Protein AF-A0A7S0RYS1-F1 (afdb_monomer_lite)

Secondary structure (DSSP, 8-state):
-HHHHHHHHHHHHHHHHHHHHHHHHHHHHHHHHHHHHHHHHHS-S-S---HHHHHHHHHHHHHHHT--S----HHHHHHHHHHHHHHHHHHHHHHHHHHHHHHHHHHHHHHHHHHHHHHHHHHHHHHHHHHHHHHHHHHHHHHHHHHHHHHHHHHHHHHHHHHHHHHHHHHHHHHHHHHHHHHHHHHHHHHHHHHHHHHHHHTTPPPPPPPPPP----------------------------

Radius of gyration: 64.55 Å; chains: 1; bounding box: 120×59×173 Å

Foldseek 3Di:
DVVVLVVLVVVLVVLVVLLVLLVVLLVVLVVLVVVLVVVVVPDPDDDDSPVVSLVVSLVSLCVSVVNPDDDDDSVRSVVSSVVSVVVSVVSVVVSVVSVVVSVVVVVVVVVVVVVVVVVVVVVVVVVVVVVVVVVVVVVVVVVVVVVVVVVVVVVVVVVVVVVVVVVVVVVVVVVVVVVVVVVVVVVVVVVVVVVVVVVCVVVVHDDDDDDDDDDDDPPPPDDDPPPPDDDDDDDDDDDDDD

Structure (mmCIF, N/CA/C/O backbone):
data_AF-A0A7S0RYS1-F1
#
_entry.id   AF-A0A7S0RYS1-F1
#
loop_
_atom_site.group_PDB
_atom_site.id
_atom_site.type_symbol
_atom_site.label_atom_id
_atom_site.label_alt_id
_atom_site.label_comp_id
_atom_site.label_asym_id
_atom_site.label_entity_id
_atom_site.label_seq_id
_atom_site.pdbx_PDB_ins_code
_atom_site.Cartn_x
_atom_site.Cartn_y
_atom_site.Cartn_z
_atom_site.occupancy
_atom_site.B_iso_or_equiv
_atom_site.auth_seq_id
_atom_site.auth_comp_id
_atom_site.auth_asym_id
_atom_site.auth_atom_id
_atom_site.pdbx_PDB_model_num
ATOM 1 N N . GLN A 1 1 ? 11.026 9.657 -26.118 1.00 56.97 1 GLN A N 1
ATOM 2 C CA . GLN A 1 1 ? 12.371 9.100 -26.409 1.00 56.97 1 GLN A CA 1
ATOM 3 C C . GLN A 1 1 ? 12.357 8.122 -27.588 1.00 56.97 1 GLN A C 1
ATOM 5 O O . GLN A 1 1 ? 13.217 8.260 -28.447 1.00 56.97 1 GLN A O 1
ATOM 10 N N . ASN A 1 2 ? 11.334 7.269 -27.737 1.00 59.31 2 ASN A N 1
ATOM 11 C CA . ASN A 1 2 ? 11.162 6.383 -28.907 1.00 59.31 2 ASN A CA 1
ATOM 12 C C . ASN A 1 2 ? 11.226 7.070 -30.289 1.00 59.31 2 ASN A C 1
ATOM 14 O O . ASN A 1 2 ? 11.808 6.519 -31.217 1.00 59.31 2 ASN A O 1
ATOM 18 N N . ALA A 1 3 ? 10.712 8.298 -30.428 1.00 69.69 3 ALA A N 1
ATOM 19 C CA . ALA A 1 3 ? 10.795 9.043 -31.691 1.00 69.69 3 ALA A CA 1
ATOM 20 C C . ALA A 1 3 ? 12.239 9.410 -32.097 1.00 69.69 3 ALA A C 1
ATOM 22 O O . ALA A 1 3 ? 12.566 9.411 -33.279 1.00 69.69 3 ALA A O 1
ATOM 23 N N . LYS A 1 4 ? 13.126 9.674 -31.123 1.00 69.44 4 LYS A N 1
ATOM 24 C CA . LYS A 1 4 ? 14.536 10.006 -31.391 1.00 69.44 4 LYS A CA 1
ATOM 25 C C . LYS A 1 4 ? 15.327 8.774 -31.832 1.00 69.44 4 LYS A C 1
ATOM 27 O O . LYS A 1 4 ? 16.127 8.868 -32.752 1.00 69.44 4 LYS A O 1
ATOM 32 N N . ILE A 1 5 ? 15.065 7.622 -31.215 1.00 69.06 5 ILE A N 1
ATOM 33 C CA . ILE A 1 5 ? 15.694 6.345 -31.586 1.00 69.06 5 ILE A CA 1
ATOM 34 C C . ILE A 1 5 ? 15.239 5.920 -32.985 1.00 69.06 5 ILE A C 1
ATOM 36 O O . ILE A 1 5 ? 16.069 5.556 -33.812 1.00 69.06 5 ILE A O 1
ATOM 40 N N . ARG A 1 6 ? 13.942 6.057 -33.290 1.00 75.25 6 ARG A N 1
ATOM 41 C CA . ARG A 1 6 ? 13.407 5.789 -34.631 1.00 75.25 6 ARG A CA 1
ATOM 42 C C . ARG A 1 6 ? 14.053 6.684 -35.696 1.00 75.25 6 ARG A C 1
ATOM 44 O O . ARG A 1 6 ? 14.548 6.160 -36.686 1.00 75.25 6 ARG A O 1
ATOM 51 N N . GLY A 1 7 ? 14.165 7.990 -35.444 1.00 75.44 7 GLY A N 1
ATOM 52 C CA . GLY A 1 7 ? 14.842 8.911 -36.366 1.00 75.44 7 GLY A CA 1
ATOM 53 C C . GLY A 1 7 ? 16.331 8.597 -36.575 1.00 75.44 7 GLY A C 1
ATOM 54 O O . GLY A 1 7 ? 16.841 8.713 -37.687 1.00 75.44 7 GLY A O 1
ATOM 55 N N . LEU A 1 8 ? 17.040 8.135 -35.538 1.00 70.44 8 LEU A N 1
ATOM 56 C CA . LEU A 1 8 ? 18.435 7.693 -35.667 1.00 70.44 8 LEU A CA 1
ATOM 57 C C . LEU A 1 8 ? 18.568 6.396 -36.481 1.00 70.44 8 LEU A C 1
ATOM 59 O O . LEU A 1 8 ? 19.526 6.252 -37.241 1.00 70.44 8 LEU A O 1
ATOM 63 N N . LEU A 1 9 ? 17.613 5.469 -36.365 1.00 74.06 9 LEU A N 1
ATOM 64 C CA . LEU A 1 9 ? 17.575 4.238 -37.164 1.00 74.06 9 LEU A CA 1
ATOM 65 C C . LEU A 1 9 ? 17.258 4.516 -38.641 1.00 74.06 9 LEU A C 1
ATOM 67 O O . LEU A 1 9 ? 17.885 3.922 -39.517 1.00 74.06 9 LEU A O 1
ATOM 71 N N . GLU A 1 10 ? 16.349 5.447 -38.922 1.00 78.19 10 GLU A N 1
ATOM 72 C CA . GLU A 1 10 ? 16.032 5.897 -40.284 1.00 78.19 10 GLU A CA 1
ATOM 73 C C . GLU A 1 10 ? 17.236 6.593 -40.933 1.00 78.19 10 GLU A C 1
ATOM 75 O O . GLU A 1 10 ? 17.638 6.233 -42.041 1.00 78.19 10 GLU A O 1
ATOM 80 N N . MET A 1 11 ? 17.907 7.502 -40.213 1.00 72.12 11 MET A N 1
ATOM 81 C CA . MET A 1 11 ? 19.152 8.112 -40.698 1.00 72.12 11 MET A CA 1
ATOM 82 C C . MET A 1 11 ? 20.268 7.084 -40.905 1.00 72.12 11 MET A C 1
ATOM 84 O O . MET A 1 11 ? 21.045 7.205 -41.850 1.00 72.12 11 MET A O 1
ATOM 88 N N . ARG A 1 12 ? 20.354 6.048 -40.063 1.00 70.75 12 ARG A N 1
ATOM 89 C CA . ARG A 1 12 ? 21.313 4.946 -40.238 1.00 70.75 12 ARG A CA 1
ATOM 90 C C . ARG A 1 12 ? 21.049 4.173 -41.528 1.00 70.75 12 ARG A C 1
ATOM 92 O O . ARG A 1 12 ? 22.009 3.822 -42.213 1.00 70.75 12 ARG A O 1
ATOM 99 N N . HIS A 1 13 ? 19.785 3.893 -41.842 1.00 74.06 13 HIS A N 1
ATOM 100 C CA . HIS A 1 13 ? 19.407 3.198 -43.071 1.00 74.06 13 HIS A CA 1
ATOM 101 C C . HIS A 1 13 ? 19.775 4.027 -44.301 1.00 74.06 13 HIS A C 1
ATOM 103 O O . HIS A 1 13 ? 20.540 3.559 -45.140 1.00 74.06 13 HIS A O 1
ATOM 109 N N . ALA A 1 14 ? 19.352 5.293 -44.328 1.00 72.44 14 ALA A N 1
ATOM 110 C CA . ALA A 1 14 ? 19.650 6.215 -45.420 1.00 72.44 14 ALA A CA 1
ATOM 111 C C . ALA A 1 14 ? 21.164 6.414 -45.614 1.00 72.44 14 ALA A C 1
ATOM 113 O O . ALA A 1 14 ? 21.669 6.403 -46.734 1.00 72.44 14 ALA A O 1
ATOM 114 N N . CYS A 1 15 ? 21.921 6.533 -44.519 1.00 66.88 15 CYS A N 1
ATOM 115 C CA . CYS A 1 15 ? 23.374 6.675 -44.578 1.00 66.88 15 CYS A CA 1
ATOM 116 C C . CYS A 1 15 ? 24.054 5.386 -45.070 1.00 66.88 15 CYS A C 1
ATOM 118 O O . CYS A 1 15 ? 25.022 5.455 -45.826 1.00 66.88 15 CYS A O 1
ATOM 120 N N . ARG A 1 16 ? 23.546 4.197 -44.711 1.00 71.94 16 ARG A N 1
ATOM 121 C CA . ARG A 1 16 ? 24.051 2.913 -45.228 1.00 71.94 16 ARG A CA 1
ATOM 122 C C . ARG A 1 16 ? 23.824 2.799 -46.733 1.00 71.94 16 ARG A C 1
ATOM 124 O O . ARG A 1 16 ? 24.786 2.540 -47.446 1.00 71.94 16 ARG A O 1
ATOM 131 N N . GLU A 1 17 ? 22.609 3.060 -47.201 1.00 73.88 17 GLU A N 1
ATOM 132 C CA . GLU A 1 17 ? 22.278 3.031 -48.630 1.00 73.88 17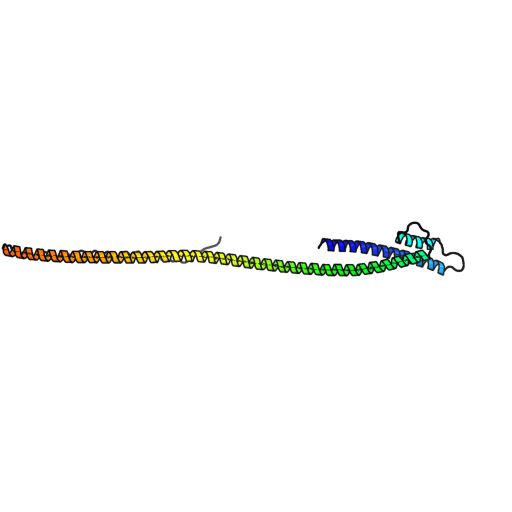 GLU A CA 1
ATOM 133 C C . GLU A 1 17 ? 23.137 4.017 -49.427 1.00 73.88 17 GLU A C 1
ATOM 135 O O . GLU A 1 17 ? 23.721 3.644 -50.443 1.00 73.88 17 GLU A O 1
ATOM 140 N N . ALA A 1 18 ? 23.307 5.244 -48.924 1.00 66.50 18 ALA A N 1
ATOM 141 C CA . ALA A 1 18 ? 24.153 6.250 -49.559 1.00 66.50 18 ALA A CA 1
ATOM 142 C C . ALA A 1 18 ? 25.637 5.842 -49.591 1.00 66.50 18 ALA A C 1
ATOM 144 O O . ALA A 1 18 ? 26.309 6.037 -50.603 1.00 66.50 18 ALA A O 1
ATOM 145 N N . THR A 1 19 ? 26.157 5.250 -48.509 1.00 66.94 19 THR A N 1
ATOM 146 C CA . THR A 1 19 ? 27.568 4.832 -48.437 1.00 66.94 19 THR A CA 1
ATOM 147 C C . THR A 1 19 ? 27.841 3.630 -49.341 1.00 66.94 19 THR A C 1
ATOM 149 O O . THR A 1 19 ? 28.861 3.608 -50.029 1.00 66.94 19 THR A O 1
ATOM 152 N N . ASP A 1 20 ? 26.936 2.649 -49.375 1.00 71.62 20 ASP A N 1
ATOM 153 C CA . ASP A 1 20 ? 27.076 1.448 -50.204 1.00 71.62 20 ASP A CA 1
ATOM 154 C C . ASP A 1 20 ? 26.949 1.803 -51.699 1.00 71.62 20 ASP A C 1
ATOM 156 O O . ASP A 1 20 ? 27.760 1.351 -52.512 1.00 71.62 20 ASP A O 1
ATOM 160 N N . ALA A 1 21 ? 26.021 2.701 -52.056 1.00 68.19 21 ALA A N 1
ATOM 161 C CA . ALA A 1 21 ? 25.882 3.230 -53.414 1.00 68.19 21 ALA A CA 1
ATOM 162 C C . ALA A 1 21 ? 27.113 4.042 -53.857 1.00 68.19 21 ALA A C 1
ATOM 164 O O . ALA A 1 21 ? 27.616 3.850 -54.967 1.00 68.19 21 ALA A O 1
ATOM 165 N N . LEU A 1 22 ? 27.643 4.912 -52.989 1.00 63.59 22 LEU A N 1
ATOM 166 C CA . LEU A 1 22 ? 28.854 5.686 -53.270 1.00 63.59 22 LEU A CA 1
ATOM 167 C C . LEU A 1 22 ? 30.081 4.775 -53.420 1.00 63.59 22 LEU A C 1
ATOM 169 O O . LEU A 1 22 ? 30.868 4.944 -54.347 1.00 63.59 22 LEU A O 1
ATOM 173 N N . GLN A 1 23 ? 30.235 3.771 -52.555 1.00 66.75 23 GLN A N 1
ATOM 174 C CA . GLN A 1 23 ? 31.346 2.821 -52.623 1.00 66.75 23 GLN A CA 1
ATOM 175 C C . GLN A 1 23 ? 31.287 1.962 -53.898 1.00 66.75 23 GLN A C 1
ATOM 177 O O . GLN A 1 23 ? 32.320 1.745 -54.540 1.00 66.75 23 GLN A O 1
ATOM 182 N N . ALA A 1 24 ? 30.099 1.508 -54.307 1.00 67.31 24 ALA A N 1
ATOM 183 C CA . ALA A 1 24 ? 29.905 0.797 -55.571 1.00 67.31 24 ALA A CA 1
ATOM 184 C C . ALA A 1 24 ? 30.283 1.673 -56.779 1.00 67.31 24 ALA A C 1
ATOM 186 O O . ALA A 1 24 ? 31.011 1.229 -57.667 1.00 67.31 24 ALA A O 1
ATOM 187 N N . ARG A 1 25 ? 29.878 2.947 -56.772 1.00 62.78 25 ARG A N 1
ATOM 188 C CA . ARG A 1 25 ? 30.213 3.921 -57.823 1.00 62.78 25 ARG A CA 1
ATOM 189 C C . ARG A 1 25 ? 31.712 4.227 -57.889 1.00 62.78 25 ARG A C 1
ATOM 191 O O . ARG A 1 25 ? 32.302 4.149 -58.963 1.00 62.78 25 ARG A O 1
ATOM 198 N N . CYS A 1 26 ? 32.361 4.477 -56.752 1.00 58.19 26 CYS A N 1
ATOM 199 C CA . CYS A 1 26 ? 33.805 4.727 -56.695 1.00 58.19 26 CYS A CA 1
ATOM 200 C C . CYS A 1 26 ? 34.631 3.509 -57.135 1.00 58.19 26 CYS A C 1
ATOM 202 O O . CYS A 1 26 ? 35.644 3.662 -57.814 1.00 58.19 26 CYS A O 1
ATOM 204 N N . THR A 1 27 ? 34.213 2.291 -56.776 1.00 64.62 27 THR A N 1
ATOM 205 C CA . THR A 1 27 ? 34.914 1.064 -57.196 1.00 64.62 27 THR A CA 1
ATOM 206 C C . THR A 1 27 ? 34.721 0.755 -58.679 1.00 64.62 27 THR A C 1
ATOM 208 O O . THR A 1 27 ? 35.663 0.284 -59.317 1.00 64.62 27 THR A O 1
ATOM 211 N N . ALA A 1 28 ? 33.551 1.056 -59.251 1.00 62.62 28 ALA A N 1
ATOM 212 C CA . ALA A 1 28 ? 33.318 0.978 -60.692 1.00 62.62 28 ALA A CA 1
ATOM 213 C C . ALA A 1 28 ? 34.185 1.992 -61.460 1.00 62.62 28 ALA A C 1
ATOM 215 O O . ALA A 1 28 ? 34.890 1.605 -62.393 1.00 62.62 28 ALA A O 1
ATOM 216 N N . ALA A 1 29 ? 34.227 3.250 -61.008 1.00 56.69 29 ALA A N 1
ATOM 217 C CA . ALA A 1 29 ? 35.074 4.291 -61.590 1.00 56.69 29 ALA A CA 1
ATOM 218 C C . ALA A 1 29 ? 36.569 3.933 -61.515 1.00 56.69 29 ALA A C 1
ATOM 220 O O . ALA A 1 29 ? 37.271 3.987 -62.522 1.00 56.69 29 ALA A O 1
ATOM 221 N N . ALA A 1 30 ? 37.056 3.474 -60.356 1.00 58.25 30 ALA A N 1
ATOM 222 C CA . ALA A 1 30 ? 38.451 3.067 -60.185 1.00 58.25 30 ALA A CA 1
ATOM 223 C C . ALA A 1 30 ? 38.843 1.887 -61.094 1.00 58.25 30 ALA A C 1
ATOM 225 O O . ALA A 1 30 ? 39.935 1.887 -61.662 1.00 58.25 30 ALA A O 1
ATOM 226 N N . LYS A 1 31 ? 37.955 0.897 -61.278 1.00 64.50 31 LYS A N 1
ATOM 227 C CA . LYS A 1 31 ? 38.174 -0.218 -62.217 1.00 64.50 31 LYS A CA 1
ATOM 228 C C . LYS A 1 31 ? 38.206 0.250 -63.673 1.00 64.50 31 LYS A C 1
ATOM 230 O O . LYS A 1 31 ? 39.050 -0.227 -64.424 1.00 64.50 31 LYS A O 1
ATOM 235 N N . SER A 1 32 ? 37.332 1.184 -64.053 1.00 59.88 32 SER A N 1
ATOM 236 C CA . SER A 1 32 ? 37.298 1.764 -65.402 1.00 59.88 32 SER A CA 1
ATOM 237 C C . SER A 1 32 ? 38.572 2.553 -65.715 1.00 59.88 32 SER A C 1
ATOM 239 O O . SER A 1 32 ? 39.153 2.381 -66.781 1.00 59.88 32 SER A O 1
ATOM 241 N N . ILE A 1 33 ? 39.054 3.363 -64.766 1.00 59.12 33 ILE A N 1
ATOM 242 C CA . ILE A 1 33 ? 40.313 4.113 -64.901 1.00 59.12 33 ILE A CA 1
ATOM 243 C C . ILE A 1 33 ? 41.502 3.145 -64.988 1.00 59.12 33 ILE A C 1
ATOM 245 O O . ILE A 1 33 ? 42.349 3.282 -65.866 1.00 59.12 33 ILE A O 1
ATOM 249 N N . ALA A 1 34 ? 41.554 2.121 -64.129 1.00 60.66 34 ALA A N 1
ATOM 250 C CA . ALA A 1 34 ? 42.618 1.117 -64.167 1.00 60.66 34 ALA A CA 1
ATOM 251 C C . ALA A 1 34 ? 42.632 0.311 -65.480 1.00 60.66 34 ALA A C 1
ATOM 253 O O . ALA A 1 34 ? 43.706 -0.040 -65.965 1.00 60.66 34 ALA A O 1
ATOM 254 N N . ALA A 1 35 ? 41.464 0.033 -66.069 1.00 60.06 35 ALA A N 1
ATOM 255 C CA . ALA A 1 35 ? 41.359 -0.605 -67.378 1.00 60.06 35 ALA A CA 1
ATOM 256 C C . ALA A 1 35 ? 41.893 0.304 -68.500 1.00 60.06 35 ALA A C 1
ATOM 258 O O . ALA A 1 35 ? 42.703 -0.165 -69.295 1.00 60.06 35 ALA A O 1
ATOM 259 N N . ALA A 1 36 ? 41.533 1.594 -68.494 1.00 55.41 36 ALA A N 1
ATOM 260 C CA . ALA A 1 36 ? 41.999 2.588 -69.468 1.00 55.41 36 ALA A CA 1
ATOM 261 C C . ALA A 1 36 ? 43.525 2.824 -69.414 1.00 55.41 36 ALA A C 1
ATOM 263 O O . ALA A 1 36 ? 44.179 2.989 -70.439 1.00 55.41 36 ALA A O 1
ATOM 264 N N . TYR A 1 37 ? 44.129 2.783 -68.221 1.00 52.06 37 TYR A N 1
ATOM 265 C CA . TYR A 1 37 ? 45.590 2.857 -68.086 1.00 52.06 37 TYR A CA 1
ATOM 266 C C . TYR A 1 37 ? 46.298 1.561 -68.515 1.00 52.06 37 TYR A C 1
ATOM 268 O O . TYR A 1 37 ? 47.423 1.602 -69.009 1.00 52.06 37 TYR A O 1
ATOM 276 N N . LYS A 1 38 ? 45.661 0.396 -68.342 1.00 53.41 38 LYS A N 1
ATOM 277 C CA . LYS A 1 38 ? 46.251 -0.906 -68.695 1.00 53.41 38 LYS A CA 1
ATOM 278 C C . LYS A 1 38 ? 46.232 -1.178 -70.203 1.00 53.41 38 LYS A C 1
ATOM 280 O O . LYS A 1 38 ? 47.146 -1.833 -70.696 1.00 53.41 38 LYS A O 1
ATOM 285 N N . THR A 1 39 ? 45.235 -0.674 -70.929 1.00 51.38 39 THR A N 1
ATOM 286 C CA . THR A 1 39 ? 45.225 -0.672 -72.402 1.00 51.38 39 THR A CA 1
ATOM 287 C C . THR A 1 39 ? 46.315 0.245 -72.960 1.00 51.38 39 THR A C 1
ATOM 289 O O . THR A 1 39 ? 47.034 -0.167 -73.863 1.00 51.38 39 THR A O 1
ATOM 292 N N . SER A 1 40 ? 46.542 1.406 -72.335 1.00 46.50 40 SER A N 1
ATOM 293 C CA . SER A 1 40 ? 47.646 2.323 -72.669 1.00 46.50 40 SER A CA 1
ATOM 294 C C . SER A 1 40 ? 49.046 1.735 -72.414 1.00 46.50 40 SER A C 1
ATOM 296 O O . SER A 1 40 ? 49.964 2.006 -73.179 1.00 46.50 40 SER A O 1
ATOM 298 N N . ALA A 1 41 ? 49.231 0.912 -71.376 1.00 46.16 41 ALA A N 1
ATOM 299 C CA . ALA A 1 41 ? 50.546 0.362 -71.021 1.00 46.16 41 ALA A CA 1
ATOM 300 C C . ALA A 1 41 ? 50.993 -0.854 -71.863 1.00 46.16 41 ALA A C 1
ATOM 302 O O . ALA A 1 41 ? 52.175 -1.191 -71.858 1.00 46.16 41 ALA A O 1
ATOM 303 N N . ASN A 1 42 ? 50.071 -1.520 -72.569 1.00 50.06 42 ASN A N 1
ATOM 304 C CA . ASN A 1 42 ? 50.362 -2.704 -73.393 1.00 50.06 42 ASN A CA 1
ATOM 305 C C . ASN A 1 42 ? 50.383 -2.411 -74.910 1.00 50.06 42 ASN A C 1
ATOM 307 O O . ASN A 1 42 ? 50.654 -3.323 -75.692 1.00 50.06 42 ASN A O 1
ATOM 311 N N . GLY A 1 43 ? 50.102 -1.171 -75.326 1.00 43.97 43 GLY A N 1
ATOM 312 C CA . GLY A 1 43 ? 50.213 -0.697 -76.706 1.00 43.97 43 GLY A CA 1
ATOM 313 C C . GLY A 1 43 ? 51.553 0.001 -76.937 1.00 43.97 43 GLY A C 1
ATOM 314 O O . GLY A 1 43 ? 51.842 1.027 -76.330 1.00 43.97 43 GLY A O 1
ATOM 315 N N . ALA A 1 44 ? 52.384 -0.589 -77.791 1.00 43.69 44 ALA A N 1
ATOM 316 C CA . ALA A 1 44 ? 53.608 0.013 -78.299 1.00 43.69 44 ALA A CA 1
ATOM 317 C C . ALA A 1 44 ? 53.314 1.303 -79.091 1.00 43.69 44 ALA A C 1
ATOM 319 O O . ALA A 1 44 ? 52.283 1.385 -79.746 1.00 43.69 44 ALA A O 1
ATOM 320 N N . GLU A 1 45 ? 54.244 2.263 -79.012 1.00 46.53 45 GLU A N 1
ATOM 321 C CA . GLU A 1 45 ? 54.433 3.441 -79.878 1.00 46.53 45 GLU A CA 1
ATOM 322 C C . GLU A 1 45 ? 53.288 3.782 -80.854 1.00 46.53 45 GLU A C 1
ATOM 324 O O . GLU A 1 45 ? 53.202 3.234 -81.950 1.00 46.53 45 GLU A O 1
ATOM 329 N N . GLY A 1 46 ? 52.464 4.770 -80.495 1.00 38.97 46 GLY A N 1
ATOM 330 C CA . GLY A 1 46 ? 51.528 5.387 -81.432 1.00 38.97 46 GLY A CA 1
ATOM 331 C C . GLY A 1 46 ? 50.300 5.970 -80.750 1.00 38.97 46 GLY A C 1
ATOM 332 O O . GLY A 1 46 ? 49.422 5.227 -80.350 1.00 38.97 46 GLY A O 1
ATOM 333 N N . ASP A 1 47 ? 50.291 7.298 -80.644 1.00 42.03 47 ASP A N 1
ATOM 334 C CA . ASP A 1 47 ? 49.126 8.192 -80.687 1.00 42.03 47 ASP A CA 1
ATOM 335 C C . ASP A 1 47 ? 47.881 7.859 -79.831 1.00 42.03 47 ASP A C 1
ATOM 337 O O . ASP A 1 47 ? 47.116 6.948 -80.119 1.00 42.03 47 ASP A O 1
ATOM 341 N N . GLY A 1 48 ? 47.632 8.709 -78.827 1.00 44.16 48 GLY A N 1
ATOM 342 C CA . GLY A 1 48 ? 46.336 8.832 -78.155 1.00 44.16 48 GLY A CA 1
ATOM 343 C C . GLY A 1 48 ? 46.046 7.796 -77.066 1.00 44.16 48 GLY A C 1
ATOM 344 O O . GLY A 1 48 ? 45.892 6.607 -77.312 1.00 44.16 48 GLY A O 1
ATOM 345 N N . VAL A 1 49 ? 45.866 8.263 -75.827 1.00 46.38 49 VAL A N 1
ATOM 346 C CA . VAL A 1 49 ? 44.971 7.557 -74.895 1.00 46.38 49 VAL A CA 1
ATOM 347 C C . VAL A 1 49 ? 43.634 7.432 -75.624 1.00 46.38 49 VAL A C 1
ATOM 349 O O . VAL A 1 49 ? 43.130 8.471 -76.040 1.00 46.38 49 VAL A O 1
ATOM 352 N N . ASP A 1 50 ? 43.082 6.222 -75.792 1.00 51.78 50 ASP A N 1
ATOM 353 C CA . ASP A 1 50 ? 41.746 6.025 -76.375 1.00 51.78 50 ASP A CA 1
ATOM 354 C C . ASP A 1 50 ? 40.750 6.941 -75.643 1.00 51.78 50 ASP A C 1
ATOM 356 O O . ASP A 1 50 ? 40.301 6.643 -74.527 1.00 51.78 50 ASP A O 1
ATOM 360 N N . GLU A 1 51 ? 40.447 8.094 -76.249 1.00 50.47 51 GLU A N 1
ATOM 361 C CA . GLU A 1 51 ? 39.634 9.162 -75.658 1.00 50.47 51 GLU A CA 1
ATOM 362 C C . GLU A 1 51 ? 38.267 8.626 -75.241 1.00 50.47 51 GLU A C 1
ATOM 364 O O . GLU A 1 51 ? 37.697 9.087 -74.261 1.00 50.47 51 GLU A O 1
ATOM 369 N N . GLU A 1 52 ? 37.783 7.587 -75.918 1.00 51.88 52 GLU A N 1
ATOM 370 C CA . GLU A 1 52 ? 36.515 6.919 -75.653 1.00 51.88 52 GLU A CA 1
ATOM 371 C C . GLU A 1 52 ? 36.524 6.126 -74.328 1.00 51.88 52 GLU A C 1
ATOM 373 O O . GLU A 1 52 ? 35.558 6.173 -73.561 1.00 51.88 52 GLU A O 1
ATOM 378 N N . SER A 1 53 ? 37.641 5.473 -73.977 1.00 53.19 53 SER A N 1
ATOM 379 C CA . SER A 1 53 ? 37.780 4.743 -72.705 1.00 53.19 53 SER A CA 1
ATOM 380 C C . SER A 1 53 ? 38.037 5.683 -71.523 1.00 53.19 53 SER A C 1
ATOM 382 O O . SER A 1 53 ? 37.584 5.409 -70.406 1.00 53.19 53 SER A O 1
ATOM 384 N N . ALA A 1 54 ? 38.746 6.792 -71.753 1.00 49.44 54 ALA A N 1
ATOM 385 C CA . ALA A 1 54 ? 38.917 7.853 -70.764 1.00 49.44 54 ALA A CA 1
ATOM 386 C C . ALA A 1 54 ? 37.606 8.633 -70.552 1.00 49.44 54 ALA A C 1
ATOM 388 O O . ALA A 1 54 ? 37.217 8.868 -69.408 1.00 49.44 54 ALA A O 1
ATOM 389 N N . ALA A 1 55 ? 36.872 8.945 -71.624 1.00 55.16 55 ALA A N 1
ATOM 390 C CA . ALA A 1 55 ? 35.563 9.593 -71.575 1.00 55.16 55 ALA A CA 1
ATOM 391 C C . ALA A 1 55 ? 34.525 8.733 -70.847 1.00 55.16 55 ALA A C 1
ATOM 393 O O . ALA A 1 55 ? 33.754 9.272 -70.059 1.00 55.16 55 ALA A O 1
ATOM 394 N N . GLY A 1 56 ? 34.540 7.405 -71.019 1.00 56.62 56 GLY A N 1
ATOM 395 C CA . GLY A 1 56 ? 33.674 6.491 -70.264 1.00 56.62 56 GLY A CA 1
ATOM 396 C C . GLY A 1 56 ? 33.959 6.492 -68.756 1.00 56.62 56 GLY A C 1
ATOM 397 O O . GLY A 1 56 ? 33.035 6.518 -67.940 1.00 56.62 56 GLY A O 1
ATOM 398 N N . ALA A 1 57 ? 35.237 6.538 -68.364 1.00 53.88 57 ALA A N 1
ATOM 399 C CA . ALA A 1 57 ? 35.634 6.644 -66.961 1.00 53.88 57 ALA A CA 1
ATOM 400 C C . ALA A 1 57 ? 35.266 8.010 -66.352 1.00 53.88 57 ALA A C 1
ATOM 402 O O . ALA A 1 57 ? 34.773 8.073 -65.225 1.00 53.88 57 ALA A O 1
ATOM 403 N N . ILE A 1 58 ? 35.454 9.095 -67.108 1.00 55.16 58 ILE A N 1
ATOM 404 C CA . ILE A 1 58 ? 35.068 10.458 -66.721 1.00 55.16 58 ILE A CA 1
ATOM 405 C C . ILE A 1 58 ? 33.541 10.570 -66.610 1.00 55.16 58 ILE A C 1
ATOM 407 O O . ILE A 1 58 ? 33.053 11.109 -65.621 1.00 55.16 58 ILE A O 1
ATOM 411 N N . ALA A 1 59 ? 32.780 9.986 -67.540 1.00 59.25 59 ALA A N 1
ATOM 412 C CA . ALA A 1 59 ? 31.318 9.962 -67.517 1.00 59.25 59 ALA A CA 1
ATOM 413 C C . ALA A 1 59 ? 30.766 9.236 -66.280 1.00 59.25 59 ALA A C 1
ATOM 415 O O . ALA A 1 59 ? 29.856 9.745 -65.631 1.00 59.25 59 ALA A O 1
ATOM 416 N N . LEU A 1 60 ? 31.360 8.103 -65.888 1.00 59.62 60 LEU A N 1
ATOM 417 C CA . LEU A 1 60 ? 30.993 7.385 -64.659 1.00 59.62 60 LEU A CA 1
ATOM 418 C C . LEU A 1 60 ? 31.314 8.185 -63.387 1.00 59.62 60 LEU A C 1
ATOM 420 O O . LEU A 1 60 ? 30.537 8.159 -62.433 1.00 59.62 60 LEU A O 1
ATOM 424 N N . VAL A 1 61 ? 32.439 8.909 -63.355 1.00 57.28 61 VAL A N 1
ATOM 425 C CA . VAL A 1 61 ? 32.797 9.805 -62.237 1.00 57.28 61 VAL A CA 1
ATOM 426 C C . VAL A 1 61 ? 31.846 11.001 -62.170 1.00 57.28 61 VAL A C 1
ATOM 428 O O . VAL A 1 61 ? 31.387 11.359 -61.087 1.00 57.28 61 VAL A O 1
ATOM 431 N N . MET A 1 62 ? 31.502 11.581 -63.318 1.00 60.12 62 MET A N 1
ATOM 432 C CA . MET A 1 62 ? 30.544 12.677 -63.447 1.00 60.12 62 MET A CA 1
ATOM 433 C C . MET A 1 62 ? 29.134 12.260 -63.014 1.00 60.12 62 MET A C 1
ATOM 435 O O . MET A 1 62 ? 28.494 12.972 -62.243 1.00 60.12 62 MET A O 1
ATOM 439 N N . GLU A 1 63 ? 28.668 11.077 -63.416 1.00 63.69 63 GLU A N 1
ATOM 440 C CA . GLU A 1 63 ? 27.379 10.516 -62.995 1.00 63.69 63 GLU A CA 1
ATOM 441 C C . GLU A 1 63 ? 27.366 10.165 -61.496 1.00 63.69 63 GLU A C 1
ATOM 443 O O . GLU A 1 63 ? 26.375 10.390 -60.794 1.00 63.69 63 GLU A O 1
ATOM 448 N N . ALA A 1 64 ? 28.489 9.667 -60.969 1.00 54.97 64 ALA A N 1
ATOM 449 C CA . ALA A 1 64 ? 28.653 9.407 -59.543 1.00 54.97 64 ALA A CA 1
ATOM 450 C C . ALA A 1 64 ? 28.649 10.693 -58.702 1.00 54.97 64 ALA A C 1
ATOM 452 O O . ALA A 1 64 ? 28.097 10.683 -57.601 1.00 54.97 64 ALA A O 1
ATOM 453 N N . ALA A 1 65 ? 29.221 11.779 -59.228 1.00 53.38 65 ALA A N 1
ATOM 454 C CA . ALA A 1 65 ? 29.275 13.101 -58.607 1.00 53.38 65 ALA A CA 1
ATOM 455 C C . ALA A 1 65 ? 28.036 13.978 -58.888 1.00 53.38 65 ALA A C 1
ATOM 457 O O . ALA A 1 65 ? 27.937 15.074 -58.341 1.00 53.38 65 ALA A O 1
ATOM 458 N N . GLY A 1 66 ? 27.093 13.522 -59.723 1.00 57.56 66 GLY A N 1
ATOM 459 C CA . GLY A 1 66 ? 25.906 14.295 -60.120 1.00 57.56 66 GLY A CA 1
ATOM 460 C C . GLY A 1 66 ? 26.204 15.494 -61.032 1.00 57.56 66 GLY A C 1
ATOM 461 O O . GLY A 1 66 ? 25.359 16.370 -61.196 1.00 57.56 66 GLY A O 1
ATOM 462 N N . LEU A 1 67 ? 27.395 15.545 -61.627 1.00 56.19 67 LEU A N 1
ATOM 463 C CA . LEU A 1 67 ? 27.850 16.608 -62.518 1.00 56.19 67 LEU A CA 1
ATOM 464 C C . LEU A 1 67 ? 27.477 16.245 -63.959 1.00 56.19 67 LEU A C 1
ATOM 466 O O . LEU A 1 67 ? 28.294 15.726 -64.709 1.00 56.19 67 LEU A O 1
ATOM 470 N N . GLN A 1 68 ? 26.227 16.471 -64.363 1.00 49.69 68 GLN A N 1
ATOM 471 C CA . GLN A 1 68 ? 25.834 16.308 -65.765 1.00 49.69 68 GLN A CA 1
ATOM 472 C C . GLN A 1 68 ? 26.264 17.539 -66.581 1.00 49.69 68 GLN A C 1
ATOM 474 O O . GLN A 1 68 ? 25.770 18.637 -66.341 1.00 49.69 68 GLN A O 1
ATOM 479 N N . GLY A 1 69 ? 27.148 17.352 -67.571 1.00 51.12 69 GLY A N 1
ATOM 480 C CA . GLY A 1 69 ? 27.258 18.282 -68.708 1.00 51.12 69 GLY A CA 1
ATOM 481 C C . GLY A 1 69 ? 28.547 19.092 -68.907 1.00 51.12 69 GLY A C 1
ATOM 482 O O . GLY A 1 69 ? 28.544 19.969 -69.764 1.00 51.12 69 GLY A O 1
ATOM 483 N N . THR A 1 70 ? 29.654 18.832 -68.207 1.00 49.91 70 THR A N 1
ATOM 484 C CA . THR A 1 70 ? 30.925 19.552 -68.449 1.00 49.91 70 THR A CA 1
ATOM 485 C C . THR A 1 70 ? 32.047 18.604 -68.851 1.00 49.91 70 THR A C 1
ATOM 487 O O . THR A 1 70 ? 32.367 17.705 -68.084 1.00 49.91 70 THR A O 1
ATOM 490 N N . ALA A 1 71 ? 32.671 18.808 -70.016 1.00 52.66 71 ALA A N 1
ATOM 491 C CA . ALA A 1 71 ? 33.867 18.068 -70.423 1.00 52.66 71 ALA A CA 1
ATOM 492 C C . ALA A 1 71 ? 34.970 18.236 -69.359 1.00 52.66 71 ALA A C 1
ATOM 494 O O . ALA A 1 71 ? 35.607 19.283 -69.275 1.00 52.66 71 ALA A O 1
ATOM 495 N N . MET A 1 72 ? 35.131 17.235 -68.492 1.00 58.38 72 MET A N 1
ATOM 496 C CA . MET A 1 72 ? 36.138 17.225 -67.434 1.00 58.38 72 MET A CA 1
ATOM 497 C C . MET A 1 72 ? 37.452 16.696 -67.992 1.00 58.38 72 MET A C 1
ATOM 499 O O . MET A 1 72 ? 37.469 15.686 -68.693 1.00 58.38 72 MET A O 1
ATOM 503 N N . SER A 1 73 ? 38.563 17.346 -67.649 1.00 61.22 73 SER A N 1
ATOM 504 C CA . SER A 1 73 ? 39.879 16.786 -67.936 1.00 61.22 73 SER A CA 1
ATOM 505 C C . SER A 1 73 ? 40.141 15.552 -67.058 1.00 61.22 73 SER A C 1
ATOM 507 O O . SER A 1 73 ? 39.555 15.391 -65.984 1.00 61.22 73 SER A O 1
ATOM 509 N N . VAL A 1 74 ? 41.063 14.678 -67.475 1.00 61.12 74 VAL A N 1
ATOM 510 C CA . VAL A 1 74 ? 41.478 13.500 -66.682 1.00 61.12 74 VAL A CA 1
ATOM 511 C C . VAL A 1 74 ? 41.996 13.910 -65.290 1.00 61.12 74 VAL A C 1
ATOM 513 O O . VAL A 1 74 ? 41.770 13.200 -64.309 1.00 61.12 74 VAL A O 1
ATOM 516 N N . ALA A 1 75 ? 42.637 15.081 -65.178 1.00 64.75 75 ALA A N 1
ATOM 517 C CA . ALA A 1 75 ? 43.108 15.632 -63.906 1.00 64.75 75 ALA A CA 1
ATOM 518 C C . ALA A 1 75 ? 41.947 16.044 -62.981 1.00 64.75 75 ALA A C 1
ATOM 520 O O . ALA A 1 75 ? 41.971 15.736 -61.787 1.00 64.75 75 ALA A O 1
ATOM 521 N N . ASP A 1 76 ? 40.897 16.655 -63.535 1.00 67.75 76 ASP A N 1
ATOM 522 C CA . ASP A 1 76 ? 39.688 17.008 -62.782 1.00 67.75 76 ASP A CA 1
ATOM 523 C C . ASP A 1 76 ? 38.930 15.753 -62.328 1.00 67.75 76 ASP A C 1
ATOM 525 O O . ASP A 1 76 ? 38.407 15.700 -61.214 1.00 67.75 76 ASP A O 1
ATOM 529 N N . ALA A 1 77 ? 38.915 14.700 -63.154 1.00 62.94 77 ALA A N 1
ATOM 530 C CA . ALA A 1 77 ? 38.317 13.414 -62.798 1.00 62.94 77 ALA A CA 1
ATOM 531 C C . ALA A 1 77 ? 39.073 12.713 -61.663 1.00 62.94 77 ALA A C 1
ATOM 533 O O . ALA A 1 77 ? 38.445 12.170 -60.753 1.00 62.94 77 ALA A O 1
ATOM 534 N N . ALA A 1 78 ? 40.406 12.777 -61.654 1.00 64.19 78 ALA A N 1
ATOM 535 C CA . ALA A 1 78 ? 41.214 12.255 -60.554 1.00 64.19 78 ALA A CA 1
ATOM 536 C C . ALA A 1 78 ? 40.963 13.013 -59.235 1.00 64.19 78 ALA A C 1
ATOM 538 O O . ALA A 1 78 ? 40.838 12.385 -58.180 1.00 64.19 78 ALA A O 1
ATOM 539 N N . LEU A 1 79 ? 40.821 14.344 -59.286 1.00 74.06 79 LEU A N 1
ATOM 540 C CA . LEU A 1 79 ? 40.449 15.167 -58.128 1.00 74.06 79 LEU A CA 1
ATOM 541 C C . LEU A 1 79 ? 39.039 14.838 -57.619 1.00 74.06 79 LEU A C 1
ATOM 543 O O . LEU A 1 79 ? 38.848 14.683 -56.411 1.00 74.06 79 LEU A O 1
ATOM 547 N N . ALA A 1 80 ? 38.070 14.659 -58.520 1.00 68.38 80 ALA A N 1
ATOM 548 C CA . ALA A 1 80 ? 36.712 14.255 -58.165 1.00 68.38 80 ALA A CA 1
ATOM 549 C C . ALA A 1 80 ? 36.686 12.872 -57.492 1.00 68.38 80 ALA A C 1
ATOM 551 O O . ALA A 1 80 ? 36.063 12.707 -56.443 1.00 68.38 80 ALA A O 1
ATOM 552 N N . VAL A 1 81 ? 37.424 11.889 -58.019 1.00 71.50 81 VAL A N 1
ATOM 553 C CA . VAL A 1 81 ? 37.556 10.560 -57.396 1.00 71.50 81 VAL A CA 1
ATOM 554 C C . VAL A 1 81 ? 38.206 10.653 -56.015 1.00 71.50 81 VAL A C 1
ATOM 556 O O . VAL A 1 81 ? 37.717 10.035 -55.068 1.00 71.50 81 VAL A O 1
ATOM 559 N N . MET A 1 82 ? 39.272 11.445 -55.862 1.00 76.56 82 MET A N 1
ATOM 560 C CA . MET A 1 82 ? 39.925 11.654 -54.566 1.00 76.56 82 MET A CA 1
ATOM 561 C C . MET A 1 82 ? 38.966 12.282 -53.544 1.00 76.56 82 MET A C 1
ATOM 563 O O . MET A 1 82 ? 38.908 11.840 -52.394 1.00 76.56 82 MET A O 1
ATOM 567 N N . TRP A 1 83 ? 38.166 13.262 -53.963 1.00 79.25 83 TRP A N 1
ATOM 568 C CA . TRP A 1 83 ? 37.158 13.895 -53.117 1.00 79.25 83 TRP A CA 1
ATOM 569 C C . TRP A 1 83 ? 36.043 12.922 -52.708 1.00 79.25 83 TRP A C 1
ATOM 571 O O . TRP A 1 83 ? 35.691 12.852 -51.529 1.00 79.25 83 TRP A O 1
ATOM 581 N N . LEU A 1 84 ? 35.542 12.103 -53.638 1.00 75.38 84 LEU A N 1
ATOM 582 C CA . LEU A 1 84 ? 34.539 11.075 -53.342 1.00 75.38 84 LEU A CA 1
ATOM 583 C C . LEU A 1 84 ? 35.079 10.003 -52.381 1.00 75.38 84 LEU A C 1
ATOM 585 O O . LEU A 1 84 ? 34.353 9.553 -51.494 1.00 75.38 84 LEU A O 1
ATOM 589 N N . LEU A 1 85 ? 36.355 9.620 -52.499 1.00 77.12 85 LEU A N 1
ATOM 590 C CA . LEU A 1 85 ? 37.008 8.699 -51.562 1.00 77.12 85 LEU A CA 1
ATOM 591 C C . LEU A 1 85 ? 37.142 9.307 -50.159 1.00 77.12 85 LEU A C 1
ATOM 593 O O . LEU A 1 85 ? 36.834 8.635 -49.174 1.00 77.12 85 LEU A O 1
ATOM 597 N N . LEU A 1 86 ? 37.540 10.577 -50.056 1.00 79.31 86 LEU A N 1
ATOM 598 C CA . LEU A 1 86 ? 37.582 11.301 -48.780 1.00 79.31 86 LEU A CA 1
ATOM 599 C C . LEU A 1 86 ? 36.189 11.393 -48.143 1.00 79.31 86 LEU A C 1
ATOM 601 O O . LEU A 1 86 ? 36.042 11.141 -46.945 1.00 79.31 86 LEU A O 1
ATOM 605 N N . MET A 1 87 ? 35.152 11.674 -48.936 1.00 77.31 87 MET A N 1
ATOM 606 C CA . MET A 1 87 ? 33.767 11.676 -48.460 1.00 77.31 87 MET A CA 1
ATOM 607 C C . MET A 1 87 ? 33.307 10.291 -48.000 1.00 77.31 87 MET A C 1
ATOM 609 O O . MET A 1 87 ? 32.704 10.179 -46.934 1.00 77.31 87 MET A O 1
ATOM 613 N N . ALA A 1 88 ? 33.654 9.223 -48.720 1.00 75.50 88 ALA A N 1
ATOM 614 C CA . ALA A 1 88 ? 33.338 7.855 -48.311 1.00 75.50 88 ALA A CA 1
ATOM 615 C C . ALA A 1 88 ? 34.012 7.468 -46.979 1.00 75.50 88 ALA A C 1
ATOM 617 O O . ALA A 1 88 ? 33.387 6.828 -46.129 1.00 75.50 88 ALA A O 1
ATOM 618 N N . ILE A 1 89 ? 35.266 7.883 -46.759 1.00 82.94 89 ILE A N 1
ATOM 619 C CA . ILE A 1 89 ? 35.982 7.665 -45.490 1.00 82.94 89 ILE A CA 1
ATOM 620 C C . ILE A 1 89 ? 35.304 8.434 -44.348 1.00 82.94 89 ILE A C 1
ATOM 622 O O . ILE A 1 89 ? 35.052 7.858 -43.286 1.00 82.94 89 ILE A O 1
ATOM 626 N N . ASN A 1 90 ? 34.955 9.703 -44.570 1.00 79.94 90 ASN A N 1
ATOM 627 C CA . ASN A 1 90 ? 34.270 10.528 -43.575 1.00 79.94 90 ASN A CA 1
ATOM 628 C C . ASN A 1 90 ? 32.885 9.968 -43.217 1.00 79.94 90 ASN A C 1
ATOM 630 O O . ASN A 1 90 ? 32.564 9.845 -42.036 1.00 79.94 90 ASN A O 1
ATOM 634 N N . LEU A 1 91 ? 32.094 9.541 -44.205 1.00 78.62 91 LEU A N 1
ATOM 635 C CA . LEU A 1 91 ? 30.796 8.895 -43.979 1.00 78.62 91 LEU A CA 1
ATOM 636 C C . LEU A 1 91 ? 30.936 7.594 -43.186 1.00 78.62 91 LEU A C 1
ATOM 638 O O . LEU A 1 91 ? 30.172 7.348 -42.251 1.00 78.62 91 LEU A O 1
ATOM 642 N N . ARG A 1 92 ? 31.952 6.778 -43.495 1.00 78.69 92 ARG A N 1
ATOM 643 C CA . ARG A 1 92 ? 32.232 5.552 -42.740 1.00 78.69 92 ARG A CA 1
ATOM 644 C C . ARG A 1 92 ? 32.568 5.860 -41.280 1.00 78.69 92 ARG A C 1
ATOM 646 O O . ARG A 1 92 ? 32.075 5.160 -40.399 1.00 78.69 92 ARG A O 1
ATOM 653 N N . ARG A 1 93 ? 33.349 6.908 -41.006 1.00 85.94 93 ARG A N 1
ATOM 654 C CA . ARG A 1 93 ? 33.645 7.350 -39.635 1.00 85.94 93 ARG A CA 1
ATOM 655 C C . ARG A 1 93 ? 32.383 7.799 -38.899 1.00 85.94 93 ARG A C 1
ATOM 657 O O . ARG A 1 93 ? 32.114 7.300 -37.810 1.00 85.94 93 ARG A O 1
ATOM 664 N N . VAL A 1 94 ? 31.583 8.669 -39.514 1.00 80.19 94 VAL A N 1
ATOM 665 C CA . VAL A 1 94 ? 30.316 9.149 -38.934 1.00 80.19 94 VAL A CA 1
ATOM 666 C C . VAL A 1 94 ? 29.371 7.980 -38.644 1.00 80.19 94 VAL A C 1
ATOM 668 O O . VAL A 1 94 ? 28.729 7.952 -37.598 1.00 80.19 94 VAL A O 1
ATOM 671 N N . LYS A 1 95 ? 29.330 6.964 -39.511 1.00 80.50 95 LYS A N 1
ATOM 672 C CA . LYS A 1 95 ? 28.567 5.731 -39.278 1.00 80.50 95 LYS A CA 1
ATOM 673 C C . LYS A 1 95 ? 29.026 4.984 -38.025 1.00 80.50 95 LYS A C 1
ATOM 675 O O . LYS A 1 95 ? 28.173 4.558 -37.253 1.00 80.50 95 LYS A O 1
ATOM 680 N N . PHE A 1 96 ? 30.333 4.816 -37.815 1.00 81.06 96 PHE A N 1
ATOM 681 C CA . PHE A 1 96 ? 30.849 4.166 -36.604 1.00 81.06 96 PHE A CA 1
ATOM 682 C C . PHE A 1 96 ? 30.495 4.960 -35.340 1.00 81.06 96 PHE A C 1
ATOM 684 O O . PHE A 1 96 ? 30.036 4.373 -34.362 1.00 81.06 96 PHE A O 1
ATOM 691 N N . GLU A 1 97 ? 30.628 6.287 -35.376 1.00 84.06 97 GLU A N 1
ATOM 692 C CA . GLU A 1 97 ? 30.274 7.161 -34.251 1.00 84.06 97 GLU A CA 1
ATOM 693 C C . GLU A 1 97 ? 28.765 7.124 -33.944 1.00 84.06 97 GLU A C 1
ATOM 695 O O . GLU A 1 97 ? 28.364 7.017 -32.784 1.00 84.06 97 GLU A O 1
ATOM 700 N N . LEU A 1 98 ? 27.913 7.159 -34.974 1.00 80.56 98 LEU A N 1
ATOM 701 C CA . LEU A 1 98 ? 26.462 7.025 -34.821 1.00 80.56 98 LEU A CA 1
ATOM 702 C C . LEU A 1 98 ? 26.069 5.647 -34.292 1.00 80.56 98 LEU A C 1
ATOM 704 O O . LEU A 1 98 ? 25.162 5.558 -33.470 1.00 80.56 98 LEU A O 1
ATOM 708 N N . GLN A 1 99 ? 26.746 4.587 -34.732 1.00 80.06 99 GLN A N 1
ATOM 709 C CA . GLN A 1 99 ? 26.458 3.239 -34.262 1.00 80.06 99 GLN A CA 1
ATOM 710 C C . GLN A 1 99 ? 26.797 3.085 -32.776 1.00 80.06 99 GLN A C 1
ATOM 712 O O . GLN A 1 99 ? 25.936 2.653 -32.020 1.00 80.06 99 GLN A O 1
ATOM 717 N N . GLY A 1 100 ? 27.956 3.581 -32.332 1.00 86.44 100 GLY A N 1
ATOM 718 C CA . GLY A 1 100 ? 28.289 3.601 -30.905 1.00 86.44 100 GLY A CA 1
ATOM 719 C C . GLY A 1 100 ? 27.279 4.389 -30.059 1.00 86.44 100 GLY A C 1
ATOM 720 O O . GLY A 1 100 ? 26.926 3.967 -28.963 1.00 86.44 100 GLY A O 1
ATOM 721 N N . ARG A 1 101 ? 26.746 5.506 -30.577 1.00 83.81 101 ARG A N 1
ATOM 722 C CA . ARG A 1 101 ? 25.691 6.273 -29.887 1.00 83.81 101 ARG A CA 1
ATOM 723 C C . ARG A 1 101 ? 24.355 5.537 -29.822 1.00 83.81 101 ARG A C 1
ATOM 725 O O . ARG A 1 101 ? 23.660 5.658 -28.820 1.00 83.81 101 ARG A O 1
ATOM 732 N N . VAL A 1 102 ? 23.972 4.822 -30.879 1.00 82.88 102 VAL A N 1
ATOM 733 C CA . VAL A 1 102 ? 22.735 4.025 -30.894 1.00 82.88 102 VAL A CA 1
ATOM 734 C C . VAL A 1 102 ? 22.840 2.865 -29.913 1.00 82.88 102 VAL A C 1
ATOM 736 O O . VAL A 1 102 ? 21.899 2.654 -29.155 1.00 82.88 102 VAL A O 1
ATOM 739 N N . ASP A 1 103 ? 23.976 2.172 -29.889 1.00 87.25 103 ASP A N 1
ATOM 740 C CA . ASP A 1 103 ? 24.204 1.050 -28.979 1.00 87.25 103 ASP A CA 1
ATOM 741 C C . ASP A 1 103 ? 24.170 1.533 -27.515 1.00 87.25 103 ASP A C 1
ATOM 743 O O . ASP A 1 103 ? 23.420 0.986 -26.708 1.00 87.25 103 ASP A O 1
ATOM 747 N N . ALA A 1 104 ? 24.838 2.652 -27.200 1.00 85.94 104 ALA A N 1
ATOM 748 C CA . ALA A 1 104 ? 24.800 3.262 -25.866 1.00 85.94 104 ALA A CA 1
ATOM 749 C C . ALA A 1 104 ? 23.387 3.711 -25.437 1.00 85.94 104 ALA A C 1
ATOM 751 O O . ALA A 1 104 ? 22.983 3.507 -24.294 1.00 85.94 104 ALA A O 1
ATOM 752 N N . LEU A 1 105 ? 22.608 4.307 -26.348 1.00 84.06 105 LEU A N 1
ATOM 753 C CA . LEU A 1 105 ? 21.212 4.667 -26.066 1.00 84.06 105 LEU A CA 1
ATOM 754 C C . LEU A 1 105 ? 20.321 3.428 -25.903 1.00 84.06 105 LEU A C 1
ATOM 756 O O . LEU A 1 105 ? 19.364 3.470 -25.132 1.00 84.06 105 LEU A O 1
ATOM 760 N N . GLY A 1 106 ? 20.614 2.343 -26.621 1.00 85.31 106 GLY A N 1
ATOM 761 C CA . GLY A 1 106 ? 19.941 1.057 -26.464 1.00 85.31 106 GLY A CA 1
ATOM 762 C C . GLY A 1 106 ? 20.156 0.486 -25.065 1.00 85.31 106 GLY A C 1
ATOM 763 O O . GLY A 1 106 ? 19.183 0.154 -24.390 1.00 85.31 106 GLY A O 1
ATOM 764 N N . GLU A 1 107 ? 21.404 0.461 -24.596 1.00 90.00 107 GLU A N 1
ATOM 765 C CA . GLU A 1 107 ? 21.743 0.049 -23.229 1.00 90.00 107 GLU A CA 1
ATOM 766 C C . GLU A 1 107 ? 21.037 0.925 -22.184 1.00 90.00 107 GLU A C 1
ATOM 768 O O . GLU A 1 107 ? 20.406 0.399 -21.265 1.00 90.00 107 GLU A O 1
ATOM 773 N N . GLU A 1 108 ? 21.036 2.252 -22.360 1.00 88.69 108 GLU A N 1
ATOM 774 C CA . GLU A 1 108 ? 20.348 3.177 -21.449 1.00 88.69 108 GLU A CA 1
ATOM 775 C C . GLU A 1 108 ? 18.834 2.910 -21.374 1.00 88.69 108 GLU A C 1
ATOM 777 O O . GLU A 1 108 ? 18.247 2.973 -20.292 1.00 88.69 108 GLU A O 1
ATOM 782 N N . VAL A 1 109 ? 18.188 2.597 -22.502 1.00 88.19 109 VAL A N 1
ATOM 783 C CA . VAL A 1 109 ? 16.763 2.228 -22.524 1.00 88.19 109 VAL A CA 1
ATOM 784 C C . VAL A 1 109 ? 16.536 0.918 -21.784 1.00 88.19 109 VAL A C 1
ATOM 786 O O . VAL A 1 109 ? 15.686 0.878 -20.902 1.00 88.19 109 VAL A O 1
ATOM 789 N N . THR A 1 110 ? 17.331 -0.120 -22.059 1.00 90.25 110 THR A N 1
ATOM 790 C CA . THR A 1 110 ? 17.177 -1.408 -21.364 1.00 90.25 110 THR A CA 1
ATOM 791 C C . THR A 1 110 ? 17.385 -1.285 -19.856 1.00 90.25 110 THR A C 1
ATOM 793 O O . THR A 1 110 ? 16.656 -1.903 -19.083 1.00 90.25 110 THR A O 1
ATOM 796 N N . PHE A 1 111 ? 18.322 -0.439 -19.421 1.00 91.88 111 PHE A N 1
ATOM 797 C CA . PHE A 1 111 ? 18.532 -0.144 -18.007 1.00 91.88 111 PHE A CA 1
ATOM 798 C C . PHE A 1 111 ? 17.321 0.568 -17.389 1.00 91.88 111 PHE A C 1
ATOM 800 O O . PHE A 1 111 ? 16.885 0.216 -16.294 1.00 91.88 111 PHE A O 1
ATOM 807 N N . LYS A 1 112 ? 16.734 1.543 -18.094 1.00 90.88 112 LYS A N 1
ATOM 808 C CA . LYS A 1 112 ? 15.514 2.225 -17.636 1.00 90.88 112 LYS A CA 1
ATOM 809 C C . LYS A 1 112 ? 14.310 1.292 -17.576 1.00 90.88 112 LYS A C 1
ATOM 811 O O . LYS A 1 112 ? 13.533 1.408 -16.635 1.00 90.88 112 LYS A O 1
ATOM 816 N N . ASP A 1 113 ? 14.179 0.365 -18.518 1.00 92.31 113 ASP A N 1
ATOM 817 C CA . ASP A 1 113 ? 13.105 -0.631 -18.511 1.00 92.31 113 ASP A CA 1
ATOM 818 C C . ASP A 1 113 ? 13.248 -1.595 -17.322 1.00 92.31 113 ASP A C 1
ATOM 820 O O . ASP A 1 113 ? 12.269 -1.888 -16.637 1.00 92.31 113 ASP A O 1
ATOM 824 N N . GLN A 1 114 ? 14.475 -2.030 -17.008 1.00 91.00 114 GLN A N 1
ATOM 825 C CA . GLN A 1 114 ? 14.753 -2.822 -15.803 1.00 91.00 114 GLN A CA 1
ATOM 826 C C . GLN A 1 114 ? 14.419 -2.047 -14.524 1.00 91.00 114 GLN A C 1
ATOM 828 O O . GLN A 1 114 ? 13.818 -2.599 -13.603 1.00 91.00 114 GLN A O 1
ATOM 833 N N . LEU A 1 115 ? 14.772 -0.761 -14.472 1.00 92.81 115 LEU A N 1
ATOM 834 C CA . LEU A 1 115 ? 14.465 0.097 -13.331 1.00 92.81 115 LEU A CA 1
ATOM 835 C C . LEU A 1 115 ? 12.952 0.313 -13.169 1.00 92.81 115 LEU A C 1
ATOM 837 O O . LEU A 1 115 ? 12.447 0.261 -12.051 1.00 92.81 115 LEU A O 1
ATOM 841 N N . ALA A 1 116 ? 12.219 0.510 -14.267 1.00 91.56 116 ALA A N 1
ATOM 842 C CA . ALA A 1 116 ? 10.763 0.618 -14.248 1.00 91.56 116 ALA A CA 1
ATOM 843 C C . ALA A 1 116 ? 10.111 -0.663 -13.704 1.00 91.56 116 ALA A C 1
ATOM 845 O O . ALA A 1 116 ? 9.262 -0.586 -12.821 1.00 91.56 116 ALA A O 1
ATOM 846 N N . ALA A 1 117 ? 10.579 -1.836 -14.142 1.00 92.88 117 ALA A N 1
ATOM 847 C CA . ALA A 1 117 ? 10.088 -3.116 -13.637 1.00 92.88 117 ALA A CA 1
ATOM 848 C C . ALA A 1 117 ? 10.342 -3.303 -12.128 1.00 92.88 117 ALA A C 1
ATOM 850 O O . ALA A 1 117 ? 9.499 -3.863 -11.425 1.00 92.88 117 ALA A O 1
ATOM 851 N N . LEU A 1 118 ? 11.480 -2.819 -11.613 1.00 93.19 118 LEU A N 1
ATOM 852 C CA . LEU A 1 118 ? 11.756 -2.819 -10.173 1.00 93.19 118 LEU A CA 1
ATOM 853 C C . LEU A 1 118 ? 10.783 -1.911 -9.414 1.00 93.19 118 LEU A C 1
ATOM 855 O O . LEU A 1 118 ? 10.218 -2.342 -8.409 1.00 93.19 118 LEU A O 1
ATOM 859 N N . TYR A 1 119 ? 10.539 -0.696 -9.909 1.00 93.50 119 TYR A N 1
ATOM 860 C CA . TYR A 1 119 ? 9.567 0.208 -9.293 1.00 93.50 119 TYR A CA 1
ATOM 861 C C . TYR A 1 119 ? 8.156 -0.382 -9.283 1.00 93.50 119 TYR A C 1
ATOM 863 O O . TYR A 1 119 ? 7.487 -0.323 -8.254 1.00 93.50 119 TYR A O 1
ATOM 871 N N . ASP A 1 120 ? 7.716 -1.010 -10.372 1.00 95.12 120 ASP A N 1
ATOM 872 C CA . ASP A 1 120 ? 6.406 -1.664 -10.427 1.00 95.12 120 ASP A CA 1
ATOM 873 C C . ASP A 1 120 ? 6.291 -2.802 -9.397 1.00 95.12 120 ASP A C 1
ATOM 875 O O . ASP A 1 120 ? 5.266 -2.941 -8.723 1.00 95.12 120 ASP A O 1
ATOM 879 N N . ALA A 1 121 ? 7.357 -3.587 -9.204 1.00 93.06 121 ALA A N 1
ATOM 880 C CA . ALA A 1 121 ? 7.397 -4.640 -8.190 1.00 93.06 121 ALA A CA 1
ATOM 881 C C . ALA A 1 121 ? 7.352 -4.081 -6.754 1.00 93.06 121 ALA A C 1
ATOM 883 O O . ALA A 1 121 ? 6.665 -4.632 -5.883 1.00 93.06 121 ALA A O 1
ATOM 884 N N . GLU A 1 122 ? 8.044 -2.971 -6.489 1.00 93.38 122 GLU A N 1
ATOM 885 C CA . GLU A 1 122 ? 7.989 -2.275 -5.200 1.00 93.38 122 GLU A CA 1
ATOM 886 C C . GLU A 1 122 ? 6.599 -1.681 -4.934 1.00 93.38 122 GLU A C 1
ATOM 888 O O . GLU A 1 122 ? 6.059 -1.8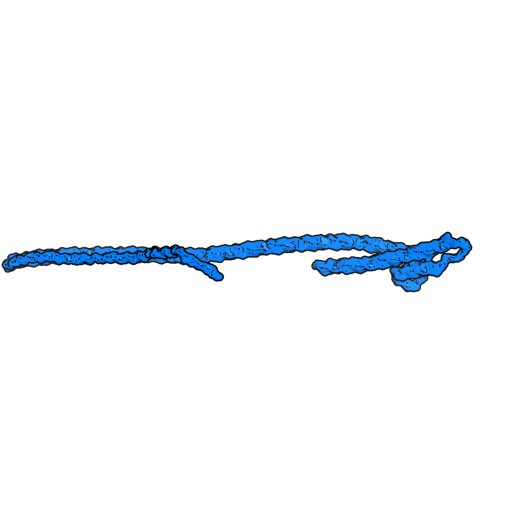21 -3.831 1.00 93.38 122 GLU A O 1
ATOM 893 N N . VAL A 1 123 ? 5.970 -1.084 -5.947 1.00 94.19 123 VAL A N 1
ATOM 894 C CA . VAL A 1 123 ? 4.594 -0.569 -5.876 1.00 94.19 123 VAL A CA 1
ATOM 895 C C . VAL A 1 123 ? 3.608 -1.702 -5.587 1.00 94.19 123 VAL A C 1
ATOM 897 O O . VAL A 1 123 ? 2.771 -1.578 -4.693 1.00 94.19 123 VAL A O 1
ATOM 900 N N . ALA A 1 124 ? 3.739 -2.850 -6.253 1.00 91.75 124 ALA A N 1
ATOM 901 C CA . ALA A 1 124 ? 2.893 -4.013 -5.984 1.00 91.75 124 ALA A CA 1
ATOM 902 C C . ALA A 1 124 ? 3.076 -4.540 -4.548 1.00 91.75 124 ALA A C 1
ATOM 904 O O . ALA A 1 124 ? 2.104 -4.842 -3.850 1.00 91.75 124 ALA A O 1
ATOM 905 N N . THR A 1 125 ? 4.321 -4.598 -4.070 1.00 94.38 125 THR A N 1
ATOM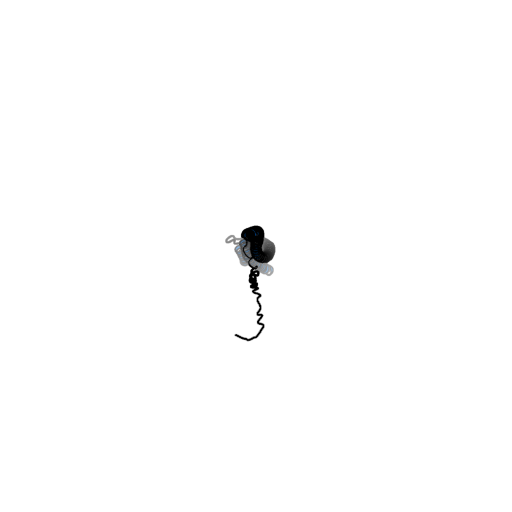 906 C CA . THR A 1 125 ? 4.642 -5.052 -2.709 1.00 94.38 125 THR A CA 1
ATOM 907 C C . THR A 1 125 ? 4.074 -4.107 -1.651 1.00 94.38 125 THR A C 1
ATOM 909 O O . THR A 1 125 ? 3.497 -4.549 -0.654 1.00 94.38 125 THR A O 1
ATOM 912 N N . THR A 1 126 ? 4.217 -2.798 -1.853 1.00 91.38 126 THR A N 1
ATOM 913 C CA . THR A 1 126 ? 3.682 -1.786 -0.933 1.00 91.38 126 THR A CA 1
ATOM 914 C C . THR A 1 126 ? 2.156 -1.771 -0.935 1.00 91.38 126 THR A C 1
ATOM 916 O O . THR A 1 126 ? 1.566 -1.726 0.143 1.00 91.38 126 THR A O 1
ATOM 919 N N . ALA A 1 127 ? 1.510 -1.920 -2.095 1.00 94.19 127 ALA A N 1
ATOM 920 C CA . ALA A 1 127 ? 0.059 -2.059 -2.199 1.00 94.19 127 ALA A CA 1
ATOM 921 C C . ALA A 1 127 ? -0.459 -3.293 -1.439 1.00 94.19 127 ALA A C 1
ATOM 923 O O . ALA A 1 127 ? -1.419 -3.190 -0.675 1.00 94.19 127 ALA A O 1
ATOM 924 N N . SER A 1 128 ? 0.213 -4.442 -1.571 1.00 93.75 128 SER A N 1
ATOM 925 C CA . SER A 1 128 ? -0.131 -5.660 -0.825 1.00 93.75 128 SER A CA 1
ATOM 926 C C . SER A 1 128 ? -0.006 -5.466 0.691 1.00 93.75 128 SER A C 1
ATOM 928 O O . SER A 1 128 ? -0.915 -5.823 1.443 1.00 93.75 128 SER A O 1
ATOM 930 N N . ARG A 1 129 ? 1.082 -4.836 1.154 1.00 95.62 129 ARG A N 1
ATOM 931 C CA . ARG A 1 129 ? 1.266 -4.505 2.578 1.00 95.62 129 ARG A CA 1
ATOM 932 C C . ARG A 1 129 ? 0.183 -3.560 3.087 1.00 95.62 129 ARG A C 1
ATOM 934 O O . ARG A 1 129 ? -0.320 -3.764 4.188 1.00 95.62 129 ARG A O 1
ATOM 941 N N . LEU A 1 130 ? -0.188 -2.557 2.296 1.00 95.81 130 LEU A N 1
ATOM 942 C CA . LEU A 1 130 ? -1.225 -1.596 2.657 1.00 95.81 130 LEU A CA 1
ATOM 943 C C . LEU A 1 130 ? -2.598 -2.267 2.781 1.00 95.81 130 LEU A C 1
ATOM 945 O O . LEU A 1 130 ? -3.282 -2.041 3.774 1.00 95.81 130 LEU A O 1
ATOM 949 N N . ALA A 1 131 ? -2.957 -3.152 1.848 1.00 95.44 131 ALA A N 1
ATOM 950 C CA . ALA A 1 131 ? -4.183 -3.945 1.940 1.00 95.44 131 ALA A CA 1
ATOM 951 C C . ALA A 1 131 ? -4.196 -4.836 3.197 1.00 95.44 131 ALA A C 1
ATOM 953 O O . ALA A 1 131 ? -5.200 -4.905 3.905 1.00 95.44 131 ALA A O 1
ATOM 954 N N . GLY A 1 132 ? -3.062 -5.465 3.529 1.00 96.62 132 GLY A N 1
ATOM 955 C CA . GLY A 1 132 ? -2.915 -6.239 4.764 1.00 96.62 132 GLY A CA 1
ATOM 956 C C . GLY A 1 132 ? -3.104 -5.392 6.029 1.00 96.62 132 GLY A C 1
ATOM 957 O O . GLY A 1 132 ? -3.806 -5.806 6.949 1.00 96.62 132 GLY A O 1
ATOM 958 N N . LEU A 1 133 ? -2.523 -4.190 6.067 1.00 95.19 133 LEU A N 1
ATOM 959 C CA . LEU A 1 133 ? -2.679 -3.257 7.187 1.00 95.19 133 LEU A CA 1
ATOM 960 C C . LEU A 1 133 ? -4.111 -2.721 7.310 1.00 95.19 133 LEU A C 1
ATOM 962 O O . LEU A 1 133 ? -4.606 -2.581 8.425 1.00 95.19 133 LEU A O 1
ATOM 966 N N . GLN A 1 134 ? -4.796 -2.461 6.195 1.00 96.69 134 GLN A N 1
ATOM 967 C CA . GLN A 1 134 ? -6.203 -2.051 6.198 1.00 96.69 134 GLN A CA 1
ATOM 968 C C . GLN A 1 134 ? -7.103 -3.144 6.781 1.00 96.69 134 GLN A C 1
ATOM 970 O O . GLN A 1 134 ? -7.879 -2.865 7.691 1.00 96.69 134 GLN A O 1
ATOM 975 N N . ALA A 1 135 ? -6.923 -4.398 6.359 1.00 95.75 135 ALA A N 1
ATOM 976 C CA . ALA A 1 135 ? -7.665 -5.526 6.922 1.00 95.75 135 ALA A CA 1
ATOM 977 C C . ALA A 1 135 ? -7.411 -5.698 8.434 1.00 95.75 135 ALA A C 1
ATOM 979 O O . ALA A 1 135 ? -8.330 -5.988 9.201 1.00 95.75 135 ALA A O 1
ATOM 980 N N . GLN A 1 136 ? -6.172 -5.482 8.890 1.00 96.75 136 GLN A N 1
ATOM 981 C CA . GLN A 1 136 ? -5.852 -5.491 10.321 1.00 96.75 136 GLN A CA 1
ATOM 982 C C . GLN A 1 136 ? -6.528 -4.340 11.074 1.00 96.75 136 GLN A C 1
ATOM 984 O O . GLN A 1 136 ? -7.048 -4.554 12.168 1.00 96.75 136 GLN A O 1
ATOM 989 N N . ALA A 1 137 ? -6.550 -3.136 10.500 1.00 95.38 137 ALA A N 1
ATOM 990 C CA . ALA A 1 137 ? -7.213 -1.983 11.100 1.00 95.38 137 ALA A CA 1
ATOM 991 C C . ALA A 1 137 ? -8.726 -2.210 11.246 1.00 95.38 137 ALA A C 1
ATOM 993 O O . ALA A 1 137 ? -9.279 -1.952 12.313 1.00 95.38 137 ALA A O 1
ATOM 994 N N . GLU A 1 138 ? -9.380 -2.770 10.227 1.00 96.38 138 GLU A N 1
ATOM 995 C CA . GLU A 1 138 ? -10.798 -3.144 10.277 1.00 96.38 138 GLU A CA 1
ATOM 996 C C . GLU A 1 138 ? -11.067 -4.204 11.354 1.00 96.38 138 GLU A C 1
ATOM 998 O O . GLU A 1 138 ? -11.994 -4.065 12.156 1.00 96.38 138 GLU A O 1
ATOM 1003 N N . ALA A 1 139 ? -10.219 -5.234 11.444 1.00 96.00 139 ALA A N 1
ATOM 1004 C CA . ALA A 1 139 ? -10.335 -6.260 12.478 1.00 96.00 139 ALA A CA 1
ATOM 1005 C C . ALA A 1 139 ? -10.201 -5.671 13.894 1.00 96.00 139 ALA A C 1
ATOM 1007 O O . ALA A 1 139 ? -10.977 -6.020 14.789 1.00 96.00 139 ALA A O 1
ATOM 1008 N N . LEU A 1 140 ? -9.254 -4.750 14.098 1.00 95.81 140 LEU A N 1
ATOM 1009 C CA . LEU A 1 140 ? -9.079 -4.041 15.367 1.00 95.81 140 LEU A CA 1
ATOM 1010 C C . LEU A 1 140 ? -10.262 -3.120 15.679 1.00 95.81 140 LEU A C 1
ATOM 1012 O O . LEU A 1 140 ? -10.691 -3.054 16.830 1.00 95.81 140 LEU A O 1
ATOM 1016 N N . GLN A 1 141 ? -10.843 -2.457 14.680 1.00 96.75 141 GLN A N 1
ATOM 1017 C CA . GLN A 1 141 ? -12.036 -1.631 14.860 1.00 96.75 141 GLN A CA 1
ATOM 1018 C C . GLN A 1 141 ? -13.237 -2.473 15.310 1.00 96.75 141 GLN A C 1
ATOM 1020 O O . GLN A 1 141 ? -13.932 -2.107 16.259 1.00 96.75 141 GLN A O 1
ATOM 1025 N N . VAL A 1 142 ? -13.440 -3.649 14.710 1.00 96.50 142 VAL A N 1
ATOM 1026 C CA . VAL A 1 142 ? -14.472 -4.600 15.151 1.00 96.50 142 VAL A CA 1
ATOM 1027 C C . VAL A 1 142 ? -14.220 -5.061 16.589 1.00 96.50 142 VAL A C 1
ATOM 1029 O O . VAL A 1 142 ? -15.159 -5.158 17.375 1.00 96.50 142 VAL A O 1
ATOM 1032 N N . GLN A 1 143 ? -12.972 -5.321 16.980 1.00 95.56 143 GLN A N 1
ATOM 1033 C CA . GLN A 1 143 ? -12.659 -5.655 18.374 1.00 95.56 143 GLN A CA 1
ATOM 1034 C C . GLN A 1 143 ? -12.934 -4.489 19.330 1.00 95.56 143 GLN A C 1
ATOM 1036 O O . GLN A 1 143 ? -13.475 -4.714 20.410 1.00 95.56 143 GLN A O 1
ATOM 1041 N N . ASN A 1 144 ? -12.628 -3.255 18.930 1.00 96.19 144 ASN A N 1
ATOM 1042 C CA . ASN A 1 144 ? -12.864 -2.073 19.753 1.00 96.19 144 ASN A CA 1
ATOM 1043 C C . ASN A 1 144 ? -14.364 -1.860 20.020 1.00 96.19 144 ASN A C 1
ATOM 1045 O O . ASN A 1 144 ? -14.773 -1.754 21.171 1.00 96.19 144 ASN A O 1
ATOM 1049 N N . THR A 1 145 ? -15.211 -1.963 18.992 1.00 95.81 145 THR A N 1
ATOM 1050 C CA . THR A 1 145 ? -16.676 -1.877 19.179 1.00 95.81 145 THR A CA 1
ATOM 1051 C C . THR A 1 145 ? -17.216 -2.949 20.136 1.00 95.81 145 THR A C 1
ATOM 1053 O O . THR A 1 145 ? -18.096 -2.676 20.951 1.00 95.81 145 THR A O 1
ATOM 1056 N N . LYS A 1 146 ? -16.658 -4.170 20.116 1.00 96.31 146 LYS A N 1
ATOM 1057 C CA . LYS A 1 146 ? -17.012 -5.217 21.093 1.00 96.31 146 LYS A CA 1
ATOM 1058 C C . LYS A 1 146 ? -16.615 -4.829 22.519 1.00 96.31 146 LYS A C 1
ATOM 1060 O O . LYS A 1 146 ? -17.372 -5.097 23.450 1.00 96.31 146 LYS A O 1
ATOM 1065 N N . LEU A 1 147 ? -15.448 -4.210 22.699 1.00 96.12 147 LEU A N 1
ATOM 1066 C CA . LEU A 1 147 ? -14.997 -3.725 24.006 1.00 96.12 147 LEU A CA 1
ATOM 1067 C C . LEU A 1 147 ? -15.881 -2.588 24.528 1.00 96.12 147 LEU A C 1
ATOM 1069 O O . LEU A 1 147 ? -16.199 -2.579 25.715 1.00 96.12 147 LEU A O 1
ATOM 1073 N N . GLU A 1 148 ? -16.331 -1.679 23.664 1.00 95.94 148 GLU A N 1
ATOM 1074 C CA . GLU A 1 148 ? -17.267 -0.607 24.028 1.00 95.94 148 GLU A CA 1
ATOM 1075 C C . GLU A 1 148 ? -18.608 -1.166 24.523 1.00 95.94 148 GLU A C 1
ATOM 1077 O O . GLU A 1 148 ? -19.108 -0.744 25.568 1.00 95.94 148 GLU A O 1
ATOM 1082 N N . VAL A 1 149 ? -19.157 -2.174 23.836 1.00 96.38 149 VAL A N 1
ATOM 1083 C CA . VAL A 1 149 ? -20.385 -2.861 24.274 1.00 96.38 149 VAL A CA 1
ATOM 1084 C C . VAL A 1 149 ? -20.189 -3.524 25.639 1.00 96.38 149 VAL A C 1
ATOM 1086 O O . VAL A 1 149 ? -21.031 -3.372 26.523 1.00 96.38 149 VAL A O 1
ATOM 1089 N N . LEU A 1 150 ? -19.069 -4.222 25.847 1.00 96.56 150 LEU A N 1
ATOM 1090 C CA . LEU A 1 150 ? -18.757 -4.841 27.140 1.00 96.56 150 LEU A CA 1
ATOM 1091 C C . LEU A 1 150 ? -18.592 -3.800 28.256 1.00 96.56 150 LEU A C 1
ATOM 1093 O O . LEU A 1 150 ? -19.025 -4.033 29.386 1.00 96.56 150 LEU A O 1
ATOM 1097 N N . ALA A 1 151 ? -17.995 -2.646 27.957 1.00 95.44 151 ALA A N 1
ATOM 1098 C CA . ALA A 1 151 ? -17.872 -1.550 28.911 1.00 95.44 151 ALA A CA 1
ATOM 1099 C C . ALA A 1 151 ? -19.250 -0.995 29.309 1.00 95.44 151 ALA A C 1
ATOM 1101 O O . ALA A 1 151 ? -19.505 -0.812 30.501 1.00 95.44 151 ALA A O 1
ATOM 1102 N N . ALA A 1 152 ? -20.159 -0.811 28.347 1.00 94.88 152 ALA A N 1
ATOM 1103 C CA . ALA A 1 152 ? -21.533 -0.383 28.611 1.00 94.88 152 ALA A CA 1
ATOM 1104 C C . ALA A 1 152 ? -22.304 -1.406 29.465 1.00 94.88 152 ALA A C 1
ATOM 1106 O O . ALA A 1 152 ? -22.904 -1.035 30.473 1.00 94.88 152 ALA A O 1
ATOM 1107 N N . GLN A 1 153 ? -22.210 -2.698 29.134 1.00 96.44 153 GLN A N 1
ATOM 1108 C CA . GLN A 1 153 ? -22.822 -3.775 29.925 1.00 96.44 153 GLN A CA 1
ATOM 1109 C C . GLN A 1 153 ? -22.284 -3.812 31.359 1.00 96.44 153 GLN A C 1
ATOM 1111 O O . GLN A 1 153 ? -23.038 -4.002 32.313 1.00 96.44 153 GLN A O 1
ATOM 1116 N N . ARG A 1 154 ? -20.976 -3.594 31.542 1.00 96.50 154 ARG A N 1
ATOM 1117 C CA . ARG A 1 154 ? -20.373 -3.512 32.877 1.00 96.50 154 ARG A CA 1
ATOM 1118 C C . ARG A 1 154 ? -20.902 -2.310 33.659 1.00 96.50 154 ARG A C 1
ATOM 1120 O O . ARG A 1 154 ? -21.180 -2.451 34.848 1.00 96.50 154 ARG A O 1
ATOM 1127 N N . GLN A 1 155 ? -21.036 -1.151 33.017 1.00 96.75 155 GLN A N 1
ATOM 1128 C CA . GLN A 1 155 ? -21.591 0.055 33.635 1.00 96.75 155 GLN A CA 1
ATOM 1129 C C . GLN A 1 155 ? -23.028 -0.190 34.122 1.00 96.75 155 GLN A C 1
ATOM 1131 O O . GLN A 1 155 ? -23.363 0.142 35.259 1.00 96.75 155 GLN A O 1
ATOM 1136 N N . GLU A 1 156 ? -23.855 -0.825 33.289 1.00 96.25 156 GLU A N 1
ATOM 1137 C CA . GLU A 1 156 ? -25.233 -1.193 33.623 1.00 96.25 156 GLU A CA 1
ATOM 1138 C C . GLU A 1 156 ? -25.290 -2.186 34.790 1.00 96.25 156 GLU A C 1
ATOM 1140 O O . GLU A 1 156 ? -26.009 -1.955 35.762 1.00 96.25 156 GLU A O 1
ATOM 1145 N N . ALA A 1 157 ? -24.473 -3.243 34.757 1.00 96.31 157 ALA A N 1
ATOM 1146 C CA . ALA A 1 157 ? -24.405 -4.232 35.832 1.00 96.31 157 ALA A CA 1
ATOM 1147 C C . ALA A 1 157 ? -24.018 -3.602 37.182 1.00 96.31 157 ALA A C 1
ATOM 1149 O O . ALA A 1 157 ? -24.599 -3.938 38.215 1.00 96.31 157 ALA A O 1
ATOM 1150 N N . VAL A 1 158 ? -23.070 -2.657 37.184 1.00 96.56 158 VAL A N 1
ATOM 1151 C CA . VAL A 1 158 ? -22.710 -1.892 38.389 1.00 96.56 158 VAL A CA 1
ATOM 1152 C C . VAL A 1 158 ? -23.892 -1.049 38.870 1.00 96.56 158 VAL A C 1
ATOM 1154 O O . VAL A 1 158 ? -24.189 -1.056 40.063 1.00 96.56 158 VAL A O 1
ATOM 1157 N N . GLY A 1 159 ? -24.602 -0.373 37.963 1.00 96.19 159 GLY A N 1
ATOM 1158 C CA . GLY A 1 159 ? -25.804 0.393 38.300 1.00 96.19 159 GLY A CA 1
ATOM 1159 C C . GLY A 1 159 ? -26.894 -0.466 38.948 1.00 96.19 159 GLY A C 1
ATOM 1160 O O . GLY A 1 159 ? -27.428 -0.100 39.996 1.00 96.19 159 GLY A O 1
ATOM 1161 N N . LEU A 1 160 ? -27.169 -1.646 38.386 1.00 96.94 160 LEU A N 1
ATOM 1162 C CA . LEU A 1 160 ? -28.139 -2.600 38.933 1.00 96.94 160 LEU A CA 1
ATOM 1163 C C . LEU A 1 160 ? -27.726 -3.124 40.314 1.00 96.94 160 LEU A C 1
ATOM 1165 O O . LEU A 1 160 ? -28.571 -3.239 41.199 1.00 96.94 160 LEU A O 1
ATOM 1169 N N . LEU A 1 161 ? -26.437 -3.400 40.532 1.00 96.81 161 LEU A N 1
ATOM 1170 C CA . LEU A 1 161 ? -25.927 -3.809 41.845 1.00 96.81 161 LEU A CA 1
ATOM 1171 C C . LEU A 1 161 ? -26.112 -2.714 42.899 1.00 96.81 161 LEU A C 1
ATOM 1173 O O . LEU A 1 161 ? -26.515 -3.010 44.025 1.00 96.81 161 LEU A O 1
ATOM 1177 N N . VAL A 1 162 ? -25.847 -1.455 42.545 1.00 97.44 162 VAL A N 1
ATOM 1178 C CA . VAL A 1 162 ? -26.077 -0.314 43.442 1.00 97.44 162 VAL A CA 1
ATOM 1179 C C . VAL A 1 162 ? -27.566 -0.176 43.760 1.00 97.44 162 VAL A C 1
ATOM 1181 O O . VAL A 1 162 ? -27.927 -0.069 44.931 1.00 97.44 162 VAL A O 1
ATOM 1184 N N . ALA A 1 163 ? -28.440 -0.258 42.754 1.00 96.50 163 ALA A N 1
ATOM 1185 C CA . ALA A 1 163 ? -29.887 -0.199 42.952 1.00 96.50 163 ALA A CA 1
ATOM 1186 C C . ALA A 1 163 ? -30.398 -1.340 43.849 1.00 96.50 163 ALA A C 1
ATOM 1188 O O . ALA A 1 163 ? -31.192 -1.103 44.758 1.00 96.50 163 ALA A O 1
ATOM 1189 N N . ALA A 1 164 ? -29.897 -2.564 43.654 1.00 96.38 164 ALA A N 1
ATOM 1190 C CA . ALA A 1 164 ? -30.240 -3.711 44.490 1.00 96.38 164 ALA A CA 1
ATOM 1191 C C . ALA A 1 164 ? -29.812 -3.508 45.951 1.00 96.38 164 ALA A C 1
ATOM 1193 O O . ALA A 1 164 ? -30.565 -3.846 46.862 1.00 96.38 164 ALA A O 1
ATOM 1194 N N . ARG A 1 165 ? -28.633 -2.918 46.190 1.00 96.31 165 ARG A N 1
ATOM 1195 C CA . ARG A 1 165 ? -28.168 -2.586 47.545 1.00 96.31 165 ARG A CA 1
ATOM 1196 C C . ARG A 1 165 ? -29.020 -1.517 48.218 1.00 96.31 165 ARG A C 1
ATOM 1198 O O . ARG A 1 165 ? -29.316 -1.665 49.398 1.00 96.31 165 ARG A O 1
ATOM 1205 N N . MET A 1 166 ? -29.440 -0.489 47.484 1.00 96.69 166 MET A N 1
ATOM 1206 C CA . MET A 1 166 ? -30.346 0.537 48.015 1.00 96.69 166 MET A CA 1
ATOM 1207 C C . MET A 1 166 ? -31.714 -0.061 48.361 1.00 96.69 166 MET A C 1
ATOM 1209 O O . MET A 1 166 ? -32.188 0.099 49.478 1.00 96.69 166 MET A O 1
ATOM 1213 N N . ALA A 1 167 ? -32.292 -0.861 47.460 1.00 95.69 167 ALA A N 1
ATOM 1214 C CA . ALA A 1 167 ? -33.563 -1.538 47.713 1.00 95.69 167 ALA A CA 1
ATOM 1215 C C . ALA A 1 167 ? -33.490 -2.519 48.897 1.00 95.69 167 ALA A C 1
ATOM 1217 O O . ALA A 1 167 ? -34.460 -2.657 49.645 1.00 95.69 167 ALA A O 1
ATOM 1218 N N . GLN A 1 168 ? -32.348 -3.195 49.075 1.00 96.50 168 GLN A N 1
ATOM 1219 C CA . GLN A 1 168 ? -32.093 -4.037 50.241 1.00 96.50 168 GLN A CA 1
ATOM 1220 C C . GLN A 1 168 ? -32.070 -3.204 51.527 1.00 96.50 168 GLN A C 1
ATOM 1222 O O . GLN A 1 168 ? -32.752 -3.571 52.479 1.00 96.50 168 GLN A O 1
ATOM 1227 N N . ALA A 1 169 ? -31.348 -2.081 51.547 1.00 96.19 169 ALA A N 1
ATOM 1228 C CA . ALA A 1 169 ? -31.305 -1.189 52.703 1.00 96.19 169 ALA A CA 1
ATOM 1229 C C . ALA A 1 169 ? -32.703 -0.649 53.058 1.00 96.19 169 ALA A C 1
ATOM 1231 O O . ALA A 1 169 ? -33.102 -0.710 54.217 1.00 96.19 169 ALA A O 1
ATOM 1232 N N . ASP A 1 170 ? -33.491 -0.229 52.063 1.00 96.12 170 ASP A N 1
ATOM 1233 C CA . ASP A 1 170 ? -34.870 0.232 52.274 1.00 96.12 170 ASP A CA 1
ATOM 1234 C C . ASP A 1 170 ? -35.777 -0.873 52.834 1.00 96.12 170 ASP A C 1
ATOM 1236 O O . ASP A 1 170 ? -36.697 -0.612 53.611 1.00 96.12 170 ASP A O 1
ATOM 1240 N N . ALA A 1 171 ? -35.573 -2.119 52.399 1.00 95.06 171 ALA A N 1
ATOM 1241 C CA . ALA A 1 171 ? -36.330 -3.263 52.892 1.00 95.06 171 ALA A CA 1
ATOM 1242 C C . ALA A 1 171 ? -35.931 -3.641 54.323 1.00 95.06 171 ALA A C 1
ATOM 1244 O O . ALA A 1 171 ? -36.810 -3.948 55.126 1.00 95.06 171 ALA A O 1
ATOM 1245 N N . GLU A 1 172 ? -34.637 -3.596 54.640 1.00 96.69 172 GLU A N 1
ATOM 1246 C CA . GLU A 1 172 ? -34.121 -3.810 55.992 1.00 96.69 172 GLU A CA 1
ATOM 1247 C C . GLU A 1 172 ? -34.645 -2.742 56.956 1.00 96.69 172 GLU A C 1
ATOM 1249 O O . GLU A 1 172 ? -35.083 -3.083 58.051 1.00 96.69 172 GLU A O 1
ATOM 1254 N N . GLU A 1 173 ? -34.690 -1.477 56.537 1.00 95.50 173 GLU A N 1
ATOM 1255 C CA . GLU A 1 173 ? -35.216 -0.392 57.366 1.00 95.50 173 GLU A CA 1
ATOM 1256 C C . GLU A 1 173 ? -36.722 -0.535 57.608 1.00 95.50 173 GLU A C 1
ATOM 1258 O O . GLU A 1 173 ? -37.169 -0.502 58.751 1.00 95.50 173 GLU A O 1
ATOM 1263 N N . ARG A 1 174 ? -37.507 -0.823 56.561 1.00 95.00 174 ARG A N 1
ATOM 1264 C CA . ARG A 1 174 ? -38.942 -1.124 56.714 1.00 95.00 174 ARG A CA 1
ATOM 1265 C C . ARG A 1 174 ? -39.196 -2.310 57.645 1.00 95.00 174 ARG A C 1
ATOM 1267 O O . ARG A 1 174 ? -40.171 -2.297 58.390 1.00 95.00 174 ARG A O 1
ATOM 1274 N N . ALA A 1 175 ? -38.343 -3.334 57.602 1.00 94.88 175 ALA A N 1
ATOM 1275 C CA . ALA A 1 175 ? -38.447 -4.482 58.496 1.00 94.88 175 ALA A CA 1
ATOM 1276 C C . ALA A 1 175 ? -38.122 -4.116 59.953 1.00 94.88 175 ALA A C 1
ATOM 1278 O O . ALA A 1 175 ? -38.781 -4.630 60.855 1.00 94.88 175 ALA A O 1
ATOM 1279 N N . ARG A 1 176 ? -37.152 -3.220 60.187 1.00 95.44 176 ARG A N 1
ATOM 1280 C CA . ARG A 1 176 ? -36.852 -2.692 61.527 1.00 95.44 176 ARG A CA 1
ATOM 1281 C C . ARG A 1 176 ? -38.012 -1.878 62.079 1.00 95.44 176 ARG A C 1
ATOM 1283 O O . ARG A 1 176 ? -38.493 -2.222 63.149 1.00 95.44 176 ARG A O 1
ATOM 1290 N N . SER A 1 177 ? -38.533 -0.908 61.325 1.00 94.25 177 SER A N 1
ATOM 1291 C CA . SER A 1 177 ? -39.677 -0.102 61.778 1.00 94.25 177 SER A CA 1
ATOM 1292 C C . SER A 1 177 ? -40.893 -0.971 62.103 1.00 94.25 177 SER A C 1
ATOM 1294 O O . SER A 1 177 ? -41.498 -0.813 63.153 1.00 94.25 177 SER A O 1
ATOM 1296 N N . ALA A 1 178 ? -41.203 -1.961 61.258 1.00 94.00 178 ALA A N 1
ATOM 1297 C CA . ALA A 1 178 ? -42.296 -2.892 61.533 1.00 94.00 178 ALA A CA 1
ATOM 1298 C C . ALA A 1 178 ? -42.050 -3.763 62.779 1.00 94.00 178 ALA A C 1
ATOM 1300 O O . ALA A 1 178 ? -43.003 -4.155 63.447 1.00 94.00 178 ALA A O 1
ATOM 1301 N N . SER A 1 179 ? -40.792 -4.097 63.083 1.00 94.94 179 SER A N 1
ATOM 1302 C CA . SER A 1 179 ? -40.430 -4.814 64.309 1.00 94.94 179 SER A CA 1
ATOM 1303 C C . SER A 1 179 ? -40.604 -3.939 65.548 1.00 94.94 179 SER A C 1
ATOM 1305 O O . SER A 1 179 ? -41.081 -4.440 66.565 1.00 94.94 179 SER A O 1
ATOM 1307 N N . ASP A 1 180 ? -40.232 -2.663 65.463 1.00 95.31 180 ASP A N 1
ATOM 1308 C CA . ASP A 1 180 ? -40.382 -1.698 66.554 1.00 95.31 180 ASP A CA 1
ATOM 1309 C C . ASP A 1 180 ? -41.872 -1.434 66.834 1.00 95.31 180 ASP A C 1
ATOM 1311 O O . ASP A 1 180 ? -42.319 -1.614 67.965 1.00 95.31 180 ASP A O 1
ATOM 1315 N N . ASP A 1 181 ? -42.676 -1.186 65.793 1.00 94.00 181 ASP A N 1
ATOM 1316 C CA . ASP A 1 181 ? -44.138 -1.043 65.905 1.00 94.00 181 ASP A CA 1
ATOM 1317 C C . ASP A 1 181 ? -44.789 -2.292 66.537 1.00 94.00 181 ASP A C 1
ATOM 1319 O O . ASP A 1 181 ? -45.739 -2.218 67.325 1.00 94.00 181 ASP A O 1
ATOM 1323 N N . LEU A 1 182 ? -44.284 -3.484 66.202 1.00 93.38 182 LEU A N 1
ATOM 1324 C CA . LEU A 1 182 ? -44.785 -4.742 66.751 1.00 93.38 182 LEU A CA 1
ATOM 1325 C C . LEU A 1 182 ? -44.402 -4.910 68.229 1.00 93.38 182 LEU A C 1
ATOM 1327 O O . LEU A 1 182 ? -45.207 -5.420 69.008 1.00 93.38 182 LEU A O 1
ATOM 1331 N N . ALA A 1 183 ? -43.214 -4.463 68.635 1.00 93.06 183 ALA A N 1
ATOM 1332 C CA . ALA A 1 183 ? -42.804 -4.449 70.037 1.00 93.06 183 ALA A CA 1
ATOM 1333 C C . ALA A 1 183 ? -43.643 -3.458 70.862 1.00 93.06 183 ALA A C 1
ATOM 1335 O O . ALA A 1 183 ? -44.117 -3.816 71.945 1.00 93.06 183 ALA A O 1
ATOM 1336 N N . ASP A 1 184 ? -43.899 -2.263 70.328 1.00 93.56 184 ASP A N 1
ATOM 1337 C CA . ASP A 1 184 ? -44.725 -1.240 70.975 1.00 93.56 184 ASP A CA 1
ATOM 1338 C C . ASP A 1 184 ? -46.169 -1.725 71.153 1.00 93.56 184 ASP A C 1
ATOM 1340 O O . ASP A 1 184 ? -46.697 -1.728 72.267 1.00 93.56 184 ASP A O 1
ATOM 1344 N N . THR A 1 185 ? -46.789 -2.259 70.097 1.00 93.19 185 THR A N 1
ATOM 1345 C CA . THR A 1 185 ? -48.154 -2.812 70.179 1.00 93.19 185 THR A CA 1
ATOM 1346 C C . THR A 1 185 ? -48.256 -4.021 71.116 1.00 93.19 185 THR A C 1
ATOM 1348 O O . THR A 1 185 ? -49.269 -4.194 71.800 1.00 93.19 185 THR A O 1
ATOM 1351 N N . GLN A 1 186 ? -47.218 -4.861 71.205 1.00 92.31 186 GLN A N 1
ATOM 1352 C CA . GLN A 1 186 ? -47.161 -5.943 72.194 1.00 92.31 186 GLN A CA 1
ATOM 1353 C C . GLN A 1 186 ? -47.064 -5.413 73.628 1.00 92.31 186 GLN A C 1
ATOM 1355 O O . GLN A 1 186 ? -47.732 -5.956 74.513 1.00 92.31 186 GLN A O 1
ATOM 1360 N N . SER A 1 187 ? -46.268 -4.367 73.857 1.00 91.81 187 SER A N 1
ATOM 1361 C CA . SER A 1 187 ? -46.149 -3.693 75.153 1.00 91.81 187 SER A CA 1
ATOM 1362 C C . SER A 1 187 ? -47.489 -3.093 75.590 1.00 91.81 187 SER A C 1
ATOM 1364 O O . SER A 1 187 ? -47.978 -3.397 76.681 1.00 91.81 187 SER A O 1
ATOM 1366 N N . GLU A 1 188 ? -48.160 -2.349 74.705 1.00 92.56 188 GLU A N 1
ATOM 1367 C CA . GLU A 1 188 ? -49.493 -1.785 74.955 1.00 92.56 188 GLU A CA 1
ATOM 1368 C C . GLU A 1 188 ? -50.533 -2.873 75.262 1.00 92.56 188 GLU A C 1
ATOM 1370 O O . GLU A 1 188 ? -51.328 -2.739 76.197 1.00 92.56 188 GLU A O 1
ATOM 1375 N N . LEU A 1 189 ? -50.518 -3.988 74.522 1.00 88.94 189 LEU A N 1
ATOM 1376 C CA . LEU A 1 189 ? -51.394 -5.133 74.782 1.00 88.94 189 LEU A CA 1
ATOM 1377 C C . LEU A 1 189 ? -51.129 -5.771 76.147 1.00 88.94 189 LEU A C 1
ATOM 1379 O O . LEU A 1 189 ? -52.082 -6.154 76.829 1.00 88.94 189 LEU A O 1
ATOM 1383 N N . GLN A 1 190 ? -49.868 -5.914 76.557 1.00 90.19 190 GLN A N 1
ATOM 1384 C CA . GLN A 1 190 ? -49.529 -6.424 77.887 1.00 90.19 190 GLN A CA 1
ATOM 1385 C C . GLN A 1 190 ? -50.002 -5.469 78.984 1.00 90.19 190 GLN A C 1
ATOM 1387 O O . GLN A 1 190 ? -50.591 -5.917 79.972 1.00 90.19 190 GLN A O 1
ATOM 1392 N N . GLU A 1 191 ? -49.823 -4.163 78.797 1.00 91.00 191 GLU A N 1
ATOM 1393 C CA . GLU A 1 191 ? -50.292 -3.156 79.744 1.00 91.00 191 GLU A CA 1
ATOM 1394 C C . GLU A 1 191 ? -51.826 -3.171 79.854 1.00 91.00 191 GLU A C 1
ATOM 1396 O O . GLU A 1 191 ? -52.369 -3.225 80.960 1.00 91.00 191 GLU A O 1
ATOM 1401 N N . LEU A 1 192 ? -52.545 -3.216 78.730 1.00 88.00 192 LEU A N 1
ATOM 1402 C CA . LEU A 1 192 ? -54.006 -3.335 78.693 1.00 88.00 192 LEU A CA 1
ATOM 1403 C C . LEU A 1 192 ? -54.502 -4.621 79.350 1.00 88.00 192 LEU A C 1
ATOM 1405 O O . LEU A 1 192 ? -55.446 -4.569 80.141 1.00 88.00 192 LEU A O 1
ATOM 1409 N N . LYS A 1 193 ? -53.856 -5.761 79.075 1.00 87.56 193 LYS A N 1
ATOM 1410 C CA . LYS A 1 193 ? -54.148 -7.024 79.762 1.00 87.56 193 LYS A CA 1
ATOM 1411 C C . LYS A 1 193 ? -53.984 -6.851 81.265 1.00 87.56 193 LYS A C 1
ATOM 1413 O O . LYS A 1 193 ? -54.929 -7.128 81.989 1.00 87.56 193 LYS A O 1
ATOM 1418 N N . SER A 1 194 ? -52.855 -6.311 81.729 1.00 87.81 194 SER A N 1
ATOM 1419 C CA . SER A 1 194 ? -52.596 -6.097 83.159 1.00 87.81 194 SER A CA 1
ATOM 1420 C C . SER A 1 194 ? -53.656 -5.209 83.833 1.00 87.81 194 SER A C 1
ATOM 1422 O O . SER A 1 194 ? -54.156 -5.550 84.908 1.00 87.81 194 SER A O 1
ATOM 1424 N N . LYS A 1 195 ? -54.080 -4.124 83.166 1.00 86.88 195 LYS A N 1
ATOM 1425 C CA . LYS A 1 195 ? -55.158 -3.230 83.621 1.00 86.88 195 LYS A CA 1
ATOM 1426 C C . LYS A 1 195 ? -56.504 -3.949 83.663 1.00 86.88 195 LYS A C 1
ATOM 1428 O O . LYS A 1 195 ? -57.241 -3.798 84.636 1.00 86.88 195 LYS A O 1
ATOM 1433 N N . HIS A 1 196 ? -56.826 -4.752 82.649 1.00 83.88 196 HIS A N 1
ATOM 1434 C CA . HIS A 1 196 ? -58.051 -5.549 82.635 1.00 83.88 196 HIS A CA 1
ATOM 1435 C C . HIS A 1 196 ? -58.059 -6.574 83.776 1.00 83.88 196 HIS A C 1
ATOM 1437 O O . HIS A 1 196 ? -59.072 -6.685 84.469 1.00 83.88 196 HIS A O 1
ATOM 1443 N N . THR A 1 197 ? -56.955 -7.283 84.022 1.00 81.19 197 THR A N 1
ATOM 1444 C CA . THR A 1 197 ? -56.855 -8.237 85.136 1.00 81.19 197 THR A CA 1
ATOM 1445 C C . THR A 1 197 ? -57.043 -7.534 86.479 1.00 81.19 197 THR A C 1
ATOM 1447 O O . THR A 1 197 ? -57.775 -8.032 87.332 1.00 81.19 197 THR A O 1
ATOM 1450 N N . ALA A 1 198 ? -56.454 -6.346 86.654 1.00 78.88 198 ALA A N 1
ATOM 1451 C CA . ALA A 1 198 ? -56.628 -5.537 87.858 1.00 78.88 198 ALA A CA 1
ATOM 1452 C C . ALA A 1 198 ? -58.091 -5.094 88.055 1.00 78.88 198 ALA A C 1
ATOM 1454 O O . ALA A 1 198 ? -58.634 -5.215 89.151 1.00 78.88 198 ALA A O 1
ATOM 1455 N N . LEU A 1 199 ? -58.769 -4.650 86.991 1.00 78.44 199 LEU A N 1
ATOM 1456 C CA . LEU A 1 199 ? -60.192 -4.291 87.039 1.00 78.44 199 LEU A CA 1
ATOM 1457 C C . LEU A 1 199 ? -61.092 -5.501 87.330 1.00 78.44 199 LEU A C 1
ATOM 1459 O O . LEU A 1 199 ? -62.038 -5.387 88.108 1.00 78.44 199 LEU A O 1
ATOM 1463 N N . ALA A 1 200 ? -60.792 -6.668 86.755 1.00 74.19 200 ALA A N 1
ATOM 1464 C CA . ALA A 1 200 ? -61.532 -7.904 87.011 1.00 74.19 200 ALA A CA 1
ATOM 1465 C C . ALA A 1 200 ? -61.414 -8.356 88.478 1.00 74.19 200 ALA A C 1
ATOM 1467 O O . ALA A 1 200 ? -62.409 -8.787 89.062 1.00 74.19 200 ALA A O 1
ATOM 1468 N N . GLN A 1 201 ? -60.236 -8.185 89.095 1.00 73.38 201 GLN A N 1
ATOM 1469 C CA . GLN A 1 201 ? -60.027 -8.433 90.527 1.00 73.38 201 GLN A CA 1
ATOM 1470 C C . GLN A 1 201 ? -60.841 -7.478 91.411 1.00 73.38 201 GLN A C 1
ATOM 1472 O O . GLN A 1 201 ? -61.444 -7.922 92.385 1.00 73.38 201 GLN A O 1
ATOM 1477 N N . VAL A 1 202 ? -60.910 -6.189 91.062 1.00 76.56 202 VAL A N 1
ATOM 1478 C CA . VAL A 1 202 ? -61.703 -5.190 91.805 1.00 76.56 202 VAL A CA 1
ATOM 1479 C C . VAL A 1 202 ? -63.209 -5.468 91.710 1.00 76.56 202 VAL A C 1
ATOM 1481 O O . VAL A 1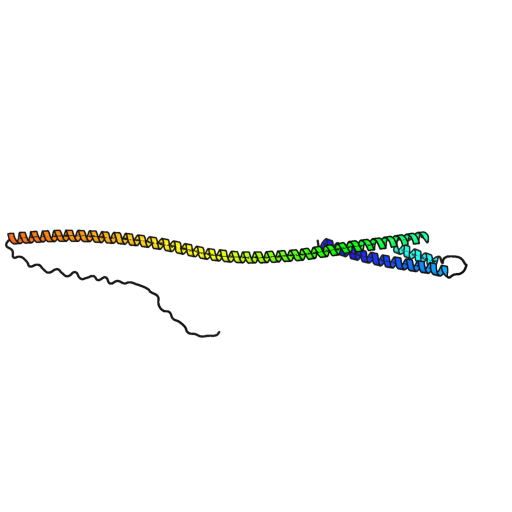 202 ? -63.936 -5.252 92.676 1.00 76.56 202 VAL A O 1
ATOM 1484 N N . LEU A 1 203 ? -63.682 -5.974 90.569 1.00 75.25 203 LEU A N 1
ATOM 1485 C CA . LEU A 1 203 ? -65.096 -6.286 90.323 1.00 75.25 203 LEU A CA 1
ATOM 1486 C C . LEU A 1 203 ? -65.516 -7.696 90.786 1.00 75.25 203 LEU A C 1
ATOM 1488 O O . LEU A 1 203 ? -66.687 -8.047 90.657 1.00 75.25 203 LEU A O 1
ATOM 1492 N N . GLY A 1 204 ? -64.596 -8.504 91.330 1.00 63.78 204 GLY A N 1
ATOM 1493 C CA . GLY A 1 204 ? -64.893 -9.839 91.866 1.00 63.78 204 GLY A CA 1
ATOM 1494 C C . GLY A 1 204 ? -65.248 -10.898 90.812 1.00 63.78 204 GLY A C 1
ATOM 1495 O O . GLY A 1 204 ? -65.933 -11.869 91.129 1.00 63.78 204 GLY A O 1
ATOM 1496 N N . LEU A 1 205 ? -64.810 -10.719 89.562 1.00 55.69 205 LEU A N 1
ATOM 1497 C CA . LEU A 1 205 ? -65.057 -11.654 88.457 1.00 55.69 205 LEU A CA 1
ATOM 1498 C C . LEU A 1 205 ? -63.968 -12.749 88.406 1.00 55.69 205 LEU A C 1
ATOM 1500 O O . LEU A 1 205 ? -62.799 -12.453 88.664 1.00 55.69 205 LEU A O 1
ATOM 1504 N N . PRO A 1 206 ? -64.302 -14.012 88.068 1.00 52.34 206 PRO A N 1
ATOM 1505 C CA . PRO A 1 206 ? -63.314 -15.087 87.990 1.00 52.34 206 PRO A CA 1
ATOM 1506 C C . PRO A 1 206 ? -62.322 -14.843 86.841 1.00 52.34 206 PRO A C 1
ATOM 1508 O O . PRO A 1 206 ? -62.723 -14.513 85.726 1.00 52.34 206 PRO A O 1
ATOM 1511 N N . ALA A 1 207 ? -61.026 -15.021 87.115 1.00 51.44 207 ALA A N 1
ATOM 1512 C CA . ALA A 1 207 ? -59.962 -14.877 86.124 1.00 51.44 207 ALA A CA 1
ATOM 1513 C C . ALA A 1 207 ? -60.155 -15.876 84.970 1.00 51.44 207 ALA A C 1
ATOM 1515 O O . ALA A 1 207 ? -60.228 -17.087 85.182 1.00 51.44 207 ALA A O 1
ATOM 1516 N N . GLN A 1 208 ? -60.256 -15.361 83.747 1.00 49.19 208 GLN A N 1
ATOM 1517 C CA . GLN A 1 208 ? -60.400 -16.169 82.541 1.00 49.19 208 GLN A CA 1
ATOM 1518 C C . GLN A 1 208 ? -59.032 -16.778 82.172 1.00 49.19 208 GLN A C 1
ATOM 1520 O O . GLN A 1 208 ? -58.039 -16.051 82.201 1.00 49.19 208 GLN A O 1
ATOM 1525 N N . PRO A 1 209 ? -58.937 -18.088 81.868 1.00 48.69 209 PRO A N 1
ATOM 1526 C CA . PRO A 1 209 ? -57.655 -18.731 81.599 1.00 48.69 209 PRO A CA 1
ATOM 1527 C C . PRO A 1 209 ? -57.077 -18.267 80.258 1.00 48.69 209 PRO A C 1
ATOM 1529 O O . PRO A 1 209 ? -57.803 -18.160 79.267 1.00 48.69 209 PRO A O 1
ATOM 1532 N N . ASP A 1 210 ? -55.767 -18.015 80.242 1.00 47.03 210 ASP A N 1
ATOM 1533 C CA . ASP A 1 210 ? -54.992 -17.675 79.050 1.00 47.03 210 ASP A CA 1
ATOM 1534 C C . ASP A 1 210 ? -55.244 -18.692 77.926 1.00 47.03 210 ASP A C 1
ATOM 1536 O O . ASP A 1 210 ? -54.940 -19.881 78.049 1.00 47.03 210 ASP A O 1
ATOM 1540 N N . ALA A 1 211 ? -55.800 -18.225 76.807 1.00 45.28 211 ALA A N 1
ATOM 1541 C CA . ALA A 1 211 ? -55.831 -19.012 75.582 1.00 45.28 211 ALA A CA 1
ATOM 1542 C C . ALA A 1 211 ? -54.390 -19.160 75.044 1.00 45.28 211 ALA A C 1
ATOM 1544 O O . ALA A 1 211 ? -53.650 -18.171 75.022 1.00 45.28 211 ALA A O 1
ATOM 1545 N N . PRO A 1 212 ? -53.970 -20.362 74.608 1.00 43.28 212 PRO A N 1
ATOM 1546 C CA . PRO A 1 212 ? -52.608 -20.598 74.136 1.00 43.28 212 PRO A CA 1
ATOM 1547 C C . PRO A 1 212 ? -52.297 -19.770 72.877 1.00 43.28 212 PRO A C 1
ATOM 1549 O O . PRO A 1 212 ? -53.210 -19.467 72.101 1.00 43.28 212 PRO A O 1
ATOM 1552 N N . PRO A 1 213 ? -51.018 -19.418 72.637 1.00 45.59 213 PRO A N 1
ATOM 1553 C CA . PRO A 1 213 ? -50.632 -18.656 71.459 1.00 45.59 213 PRO A CA 1
ATOM 1554 C C . PRO A 1 213 ? -50.959 -19.470 70.206 1.00 45.59 213 PRO A C 1
ATOM 1556 O O . PRO A 1 213 ? -50.490 -20.598 70.041 1.00 45.59 213 PRO A O 1
ATOM 1559 N N . ALA A 1 214 ? -51.776 -18.901 69.318 1.00 42.78 214 ALA A N 1
ATOM 1560 C CA . ALA A 1 214 ? -51.976 -19.452 67.990 1.00 42.78 214 ALA A CA 1
ATOM 1561 C C . ALA A 1 214 ? -50.608 -19.515 67.299 1.00 42.78 214 ALA A C 1
ATOM 1563 O O . ALA A 1 214 ? -49.948 -18.495 67.106 1.00 42.78 214 ALA A O 1
ATOM 1564 N N . ALA A 1 215 ? -50.169 -20.732 66.982 1.00 39.94 215 ALA A N 1
ATOM 1565 C CA . ALA A 1 215 ? -48.953 -20.981 66.235 1.00 39.94 215 ALA A CA 1
ATOM 1566 C C . ALA A 1 215 ? -48.973 -20.149 64.946 1.00 39.94 215 ALA A C 1
ATOM 1568 O O . ALA A 1 215 ? -49.817 -20.358 64.073 1.00 39.94 215 ALA A O 1
ATOM 1569 N N . HIS A 1 216 ? -48.043 -19.201 64.830 1.00 39.72 216 HIS A N 1
ATOM 1570 C CA . HIS A 1 216 ? -47.749 -18.556 63.563 1.00 39.72 216 HIS A CA 1
ATOM 1571 C C . HIS A 1 216 ? -47.327 -19.647 62.580 1.00 39.72 216 HIS A C 1
ATOM 1573 O O . HIS A 1 216 ? -46.251 -20.235 62.704 1.00 39.72 216 HIS A O 1
ATOM 1579 N N . ALA A 1 217 ? -48.210 -19.941 61.626 1.00 40.25 217 ALA A N 1
ATOM 1580 C CA . ALA A 1 217 ? -47.904 -20.790 60.496 1.00 40.25 217 ALA A CA 1
ATOM 1581 C C . ALA A 1 217 ? -46.659 -20.229 59.804 1.00 40.25 217 ALA A C 1
ATOM 1583 O O . ALA A 1 217 ? -46.640 -19.096 59.319 1.00 40.25 217 ALA A O 1
ATOM 1584 N N . SER A 1 218 ? -45.604 -21.032 59.817 1.00 41.44 218 SER A N 1
ATOM 1585 C CA . SER A 1 218 ? -44.349 -20.782 59.137 1.00 41.44 218 SER A CA 1
ATOM 1586 C C . SER A 1 218 ? -44.632 -20.564 57.653 1.00 41.44 218 SER A C 1
ATOM 1588 O O . SER A 1 218 ? -44.914 -21.508 56.918 1.00 41.44 218 SER A O 1
ATOM 1590 N N . PHE A 1 219 ? -44.559 -19.316 57.192 1.00 40.41 219 PHE A N 1
ATOM 1591 C CA . PHE A 1 219 ? -44.522 -19.029 55.764 1.00 40.41 219 PHE A CA 1
ATOM 1592 C C . PHE A 1 219 ? -43.100 -19.321 55.276 1.00 40.41 219 PHE A C 1
ATOM 1594 O O . PHE A 1 219 ? -42.272 -18.431 55.095 1.00 40.41 219 PHE A O 1
ATOM 1601 N N . SER A 1 220 ? -42.790 -20.608 55.108 1.00 42.22 220 SER A N 1
ATOM 1602 C CA . SER A 1 220 ? -41.631 -21.058 54.345 1.00 42.22 220 SER A CA 1
ATOM 1603 C C . SER A 1 220 ? -41.833 -20.633 52.894 1.00 42.22 220 SER A C 1
ATOM 1605 O O . SER A 1 220 ? -42.381 -21.372 52.079 1.00 42.22 220 SER A O 1
ATOM 1607 N N . ARG A 1 221 ? -41.380 -19.425 52.551 1.00 45.16 221 ARG A N 1
ATOM 1608 C CA . ARG A 1 221 ? -41.155 -19.044 51.159 1.00 45.16 221 ARG A CA 1
ATOM 1609 C C . ARG A 1 221 ? -39.914 -19.799 50.690 1.00 45.16 221 ARG A C 1
ATOM 1611 O O . ARG A 1 221 ? -38.793 -19.315 50.808 1.00 45.16 221 ARG A O 1
ATOM 1618 N N . MET A 1 222 ? -40.137 -21.034 50.238 1.00 42.66 222 MET A N 1
ATOM 1619 C CA . MET A 1 222 ? -39.165 -21.813 49.478 1.00 42.66 222 MET A CA 1
ATOM 1620 C C . MET A 1 222 ? -38.595 -20.945 48.361 1.00 42.66 222 MET A C 1
ATOM 1622 O O . MET A 1 222 ? -39.333 -20.312 47.603 1.00 42.66 222 MET A O 1
ATOM 1626 N N . GLY A 1 223 ? -37.270 -20.946 48.268 1.00 41.25 223 GLY A N 1
ATOM 1627 C CA . GLY A 1 223 ? -36.562 -20.432 47.116 1.00 41.25 223 GLY A CA 1
ATOM 1628 C C . GLY A 1 223 ? -37.049 -21.103 45.834 1.00 41.25 223 GLY A C 1
ATOM 1629 O O . GLY A 1 223 ? -37.148 -22.325 45.734 1.00 41.25 223 GLY A O 1
ATOM 1630 N N . HIS A 1 224 ? -37.309 -20.286 44.824 1.00 40.31 224 HIS A N 1
ATOM 1631 C CA . HIS A 1 224 ? -37.108 -20.683 43.441 1.00 40.31 224 HIS A CA 1
ATOM 1632 C C . HIS A 1 224 ? -35.861 -19.961 42.957 1.00 40.31 224 HIS A C 1
ATOM 1634 O O . HIS A 1 224 ? -35.909 -18.860 42.416 1.00 40.31 224 HIS A O 1
ATOM 1640 N N . GLY A 1 225 ? -34.720 -20.602 43.212 1.00 38.03 225 GLY A N 1
ATOM 1641 C CA . GLY A 1 225 ? -33.545 -20.412 42.385 1.00 38.03 225 GLY A CA 1
ATOM 1642 C C . GLY A 1 225 ? -33.861 -20.973 41.005 1.00 38.03 225 GLY A C 1
ATOM 1643 O O . GLY A 1 225 ? -33.755 -22.174 40.784 1.00 38.03 225 GLY A O 1
ATOM 1644 N N . ALA A 1 226 ? -34.254 -20.105 40.077 1.00 39.97 226 ALA A N 1
ATOM 1645 C CA . ALA A 1 226 ? -34.182 -20.402 38.655 1.00 39.9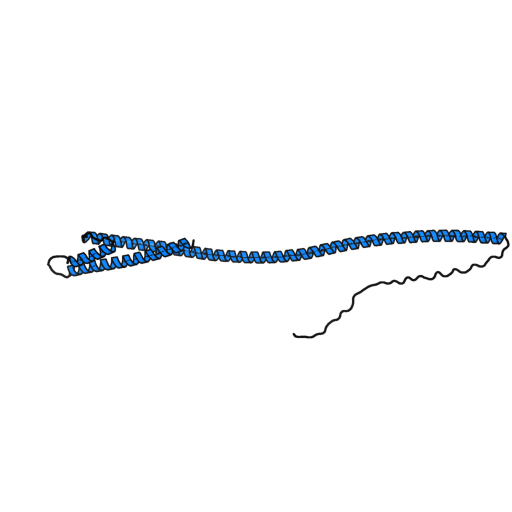7 226 ALA A CA 1
ATOM 1646 C C . ALA A 1 226 ? -32.719 -20.242 38.215 1.00 39.97 226 ALA A C 1
ATOM 1648 O O . ALA A 1 226 ? -32.336 -19.269 37.571 1.00 39.97 226 ALA A O 1
ATOM 1649 N N . ALA A 1 227 ? -31.882 -21.199 38.615 1.00 43.69 227 ALA A N 1
ATOM 1650 C CA . ALA A 1 227 ? -30.614 -21.446 37.955 1.00 43.69 227 ALA A CA 1
ATOM 1651 C C . ALA A 1 227 ? -30.922 -22.197 36.653 1.00 43.69 227 ALA A C 1
ATOM 1653 O O . ALA A 1 227 ? -30.987 -23.423 36.626 1.00 43.69 227 ALA A O 1
ATOM 1654 N N . HIS A 1 228 ? -31.134 -21.457 35.564 1.00 41.41 228 HIS A N 1
ATOM 1655 C CA . HIS A 1 228 ? -30.978 -22.014 34.226 1.00 41.41 228 HIS A CA 1
ATOM 1656 C C . HIS A 1 228 ? -29.480 -22.225 33.987 1.00 41.41 228 HIS A C 1
ATOM 1658 O O . HIS A 1 228 ? -28.787 -21.362 33.455 1.00 41.41 228 HIS A O 1
ATOM 1664 N N . GLN A 1 229 ? -28.969 -23.376 34.425 1.00 41.66 229 GLN A N 1
ATOM 1665 C CA . GLN A 1 229 ? -27.752 -23.933 33.860 1.00 41.66 229 GLN A CA 1
ATOM 1666 C C . GLN A 1 229 ? -28.122 -24.806 32.671 1.00 41.66 229 GLN A C 1
ATOM 1668 O O . GLN A 1 229 ? -28.876 -25.773 32.764 1.00 41.66 229 GLN A O 1
ATOM 1673 N N . ALA A 1 230 ? -27.568 -24.386 31.542 1.00 47.25 230 ALA A N 1
ATOM 1674 C CA . ALA A 1 230 ? -27.390 -25.169 30.349 1.00 47.25 230 ALA A CA 1
ATOM 1675 C C . ALA A 1 230 ? -26.726 -26.512 30.677 1.00 47.25 230 ALA A C 1
ATOM 1677 O O . ALA A 1 230 ? -25.680 -26.553 31.320 1.00 47.25 230 ALA A O 1
ATOM 1678 N N . SER A 1 231 ? -27.319 -27.595 30.187 1.00 43.81 231 SER A N 1
ATOM 1679 C CA . SER A 1 231 ? -26.591 -28.809 29.843 1.00 43.81 231 SER A CA 1
ATOM 1680 C C . SER A 1 231 ? -27.474 -29.672 28.956 1.00 43.81 231 SER A C 1
ATOM 1682 O O . SER A 1 231 ? -28.432 -30.273 29.429 1.00 43.81 231 SER A O 1
ATOM 1684 N N . THR A 1 232 ? -27.137 -29.720 27.672 1.00 45.81 232 THR A N 1
ATOM 1685 C CA . THR A 1 232 ? -27.037 -30.991 26.956 1.00 45.81 232 THR A CA 1
ATOM 1686 C C . THR A 1 232 ? -25.975 -30.818 25.884 1.00 45.81 232 THR A C 1
ATOM 1688 O O . THR A 1 232 ? -26.251 -30.337 24.784 1.00 45.81 232 THR A O 1
ATOM 1691 N N . ASP A 1 233 ? -24.760 -31.232 26.228 1.00 41.16 233 ASP A N 1
ATOM 1692 C CA . ASP A 1 233 ? -23.851 -31.818 25.258 1.00 41.16 233 ASP A CA 1
ATOM 1693 C C . ASP A 1 233 ? -24.565 -32.991 24.578 1.00 41.16 233 ASP A C 1
ATOM 1695 O O . ASP A 1 233 ? -25.001 -33.944 25.228 1.00 41.16 233 ASP A O 1
ATOM 1699 N N . ARG A 1 234 ? -24.669 -32.930 23.250 1.00 41.00 234 ARG A N 1
ATOM 1700 C CA . ARG A 1 234 ? -24.891 -34.106 22.413 1.00 41.00 234 ARG A CA 1
ATOM 1701 C C . ARG A 1 234 ? -23.733 -34.196 21.436 1.00 41.00 234 ARG A C 1
ATOM 1703 O O . ARG A 1 234 ? -23.718 -33.548 20.394 1.00 41.00 234 ARG A O 1
ATOM 1710 N N . ALA A 1 235 ? -22.756 -35.006 21.815 1.00 47.09 235 ALA A N 1
ATOM 1711 C CA . ALA A 1 235 ? -21.716 -35.476 20.926 1.00 47.09 235 ALA A CA 1
ATOM 1712 C C . ALA A 1 235 ? -22.301 -36.446 19.880 1.00 47.09 235 ALA A C 1
ATOM 1714 O O . ALA A 1 235 ? -23.024 -37.378 20.224 1.00 47.09 235 ALA A O 1
ATOM 1715 N 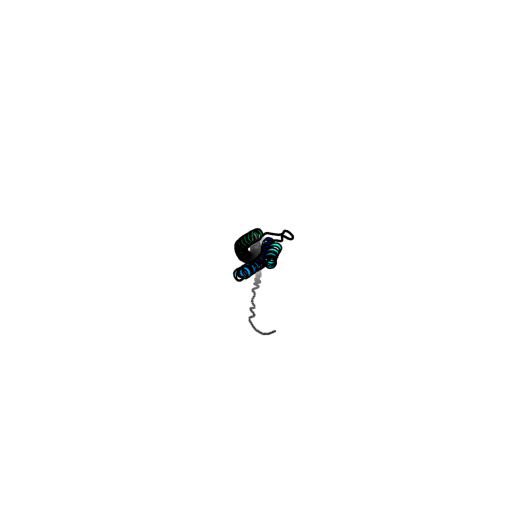N . GLY A 1 236 ? -21.937 -36.214 18.617 1.00 44.44 236 GLY A N 1
ATOM 1716 C CA . GLY A 1 236 ? -21.322 -37.224 17.749 1.00 44.44 236 GLY A CA 1
ATOM 1717 C C . GLY A 1 236 ? -22.170 -38.382 17.210 1.00 44.44 236 GLY A C 1
ATOM 1718 O O . GLY A 1 236 ? -22.341 -39.404 17.863 1.00 44.44 236 GLY A O 1
ATOM 1719 N N . SER A 1 237 ? -22.580 -38.262 15.948 1.00 47.41 237 SER A N 1
ATOM 1720 C CA . SER A 1 237 ? -22.596 -39.292 14.879 1.00 47.41 237 SER A CA 1
ATOM 1721 C C . SER A 1 237 ? -23.326 -38.633 13.701 1.00 47.41 237 SER A C 1
ATOM 1723 O O . SER A 1 237 ? -24.420 -38.124 13.887 1.00 47.41 237 SER A O 1
ATOM 1725 N N . GLY A 1 238 ? -22.751 -38.397 12.524 1.00 41.72 238 GLY A N 1
ATOM 1726 C CA . GLY A 1 238 ? -22.029 -39.294 11.624 1.00 41.72 238 GLY A CA 1
ATOM 1727 C C . GLY A 1 238 ? -22.833 -39.335 10.307 1.00 41.72 238 GLY A C 1
ATOM 1728 O O . GLY A 1 238 ? -24.055 -39.259 10.383 1.00 41.72 238 GLY A O 1
ATOM 1729 N N . GLN A 1 239 ? -22.148 -39.475 9.162 1.00 48.75 239 GLN A N 1
ATOM 1730 C CA . GLN A 1 239 ? -22.642 -39.516 7.760 1.00 48.75 239 GLN A CA 1
ATOM 1731 C C . GLN A 1 239 ? -22.832 -38.168 7.054 1.00 48.75 239 GLN A C 1
ATOM 1733 O O . GLN A 1 239 ? -23.318 -37.218 7.649 1.00 48.75 239 GLN A O 1
ATOM 1738 N N . ASP A 1 240 ? -22.607 -38.015 5.752 1.00 49.91 240 ASP A N 1
ATOM 1739 C CA . ASP A 1 240 ? -21.767 -38.660 4.729 1.00 49.91 240 ASP A CA 1
ATOM 1740 C C . ASP A 1 240 ? -22.005 -37.830 3.449 1.00 49.91 240 ASP A C 1
ATOM 1742 O O . ASP A 1 240 ? -23.081 -37.261 3.277 1.00 49.91 240 ASP A O 1
ATOM 1746 N N . GLY A 1 241 ? -20.995 -37.784 2.578 1.00 49.72 241 GLY A N 1
ATOM 1747 C CA . GLY A 1 241 ? -21.082 -37.744 1.108 1.00 49.72 241 GLY A CA 1
ATOM 1748 C C . GLY A 1 241 ? -22.271 -37.081 0.394 1.00 49.72 241 GLY A C 1
ATOM 1749 O O . GLY A 1 241 ? -23.365 -37.642 0.340 1.00 49.72 241 GLY A O 1
ATOM 1750 N N . GLY A 1 242 ? -21.968 -35.995 -0.325 1.00 43.06 242 GLY A N 1
ATOM 1751 C CA . GLY A 1 242 ? -22.763 -35.416 -1.412 1.00 43.06 242 GLY A CA 1
ATOM 1752 C C . GLY A 1 242 ? -21.992 -34.313 -2.117 1.00 43.06 242 GLY A C 1
ATOM 1753 O O . GLY A 1 242 ? -21.907 -33.221 -1.518 1.00 43.06 242 GLY A O 1
#

Organism: NCBI:txid1034604

pLDDT: mean 72.91, std 19.82, range [38.03, 97.44]

Sequence (242 aa):
QNAKIRGLLEMRHACREATDALQARCTAAAKSIAAAYKTSANGAEGDGVDEESAAGAIALVMEAAGLQGTAMSVADAALAVMWLLLMAINLRRVKFELQGRVDALGEEVTFKDQLAALYDAEVATTASRLAGLQAQAEALQVQNTKLEVLAAQRQEAVGLLVAARMAQADAEERARSASDDLADTQSELQELKSKHTALAQVLGLPAQPDAPPAAHASFSRMGHGAAHQASTDRAGSGQDGG